Protein AF-A0A2D5B999-F1 (afdb_monomer_lite)

Structure (mmCIF, N/CA/C/O backbone):
data_AF-A0A2D5B999-F1
#
_entry.id   AF-A0A2D5B999-F1
#
loop_
_atom_site.group_PDB
_atom_site.id
_atom_site.type_symbol
_atom_site.label_atom_id
_atom_site.label_alt_id
_atom_site.label_comp_id
_atom_site.label_asym_id
_atom_site.label_entity_id
_atom_site.label_seq_id
_atom_site.pdbx_PDB_ins_code
_atom_site.Cartn_x
_atom_site.Cartn_y
_atom_site.Cartn_z
_atom_site.occupancy
_atom_site.B_iso_or_equiv
_atom_site.auth_seq_id
_atom_site.auth_comp_id
_atom_site.auth_asym_id
_atom_site.auth_atom_id
_atom_site.pdbx_PDB_model_num
ATOM 1 N N . MET A 1 1 ? 27.379 11.684 -31.102 1.00 70.50 1 MET A N 1
ATOM 2 C CA . MET A 1 1 ? 26.099 11.885 -31.809 1.00 70.50 1 MET A CA 1
ATOM 3 C C . MET A 1 1 ? 24.995 11.486 -30.849 1.00 70.50 1 MET A C 1
ATOM 5 O O . MET A 1 1 ? 25.151 10.438 -30.228 1.00 70.50 1 MET A O 1
ATOM 9 N N . SER A 1 2 ? 23.977 12.324 -30.634 1.00 86.62 2 SER A N 1
ATOM 10 C CA . SER A 1 2 ? 22.863 11.936 -29.759 1.00 86.62 2 SER A CA 1
ATOM 11 C C . SER A 1 2 ? 22.003 10.849 -30.431 1.00 86.62 2 SER A C 1
ATOM 13 O O . SER A 1 2 ? 22.060 10.707 -31.656 1.00 86.62 2 SER A O 1
ATOM 15 N N . PRO A 1 3 ? 21.212 10.069 -29.674 1.00 86.94 3 PRO A N 1
ATOM 16 C CA . PRO A 1 3 ? 20.291 9.079 -30.242 1.00 86.94 3 PRO A CA 1
ATOM 17 C C . PRO A 1 3 ? 19.310 9.692 -31.250 1.00 86.94 3 PRO A C 1
ATOM 19 O O . PRO A 1 3 ? 19.068 9.116 -32.308 1.00 86.94 3 PRO A O 1
ATOM 22 N N . GLN A 1 4 ? 18.823 10.903 -30.965 1.00 88.19 4 GLN A N 1
ATOM 23 C CA . GLN A 1 4 ? 17.935 11.636 -31.864 1.00 88.19 4 GLN A CA 1
ATOM 24 C C . GLN A 1 4 ? 18.654 12.085 -33.143 1.00 88.19 4 GLN A C 1
ATOM 26 O O . GLN A 1 4 ? 18.092 11.981 -34.231 1.00 88.19 4 GLN A O 1
ATOM 31 N N . ASP A 1 5 ? 19.907 12.541 -33.041 1.00 89.81 5 ASP A N 1
ATOM 32 C CA . ASP A 1 5 ? 20.709 12.892 -34.221 1.00 89.81 5 ASP A CA 1
ATOM 33 C C . ASP A 1 5 ? 20.950 11.667 -35.111 1.00 89.81 5 ASP A C 1
ATOM 35 O O . ASP A 1 5 ? 20.913 11.772 -36.336 1.00 89.81 5 ASP A O 1
ATOM 39 N N . LEU A 1 6 ? 21.177 10.500 -34.496 1.00 90.94 6 LEU A N 1
ATOM 40 C CA . LEU A 1 6 ? 21.345 9.241 -35.214 1.00 90.94 6 LEU A CA 1
ATOM 41 C C . LEU A 1 6 ? 20.062 8.849 -35.954 1.00 90.94 6 LEU A C 1
ATOM 43 O O . LEU A 1 6 ? 20.140 8.509 -37.131 1.00 90.94 6 LEU A O 1
ATOM 47 N N . ARG A 1 7 ? 18.894 8.944 -35.304 1.00 90.81 7 ARG A N 1
ATOM 48 C CA . ARG A 1 7 ? 17.597 8.703 -35.953 1.00 90.81 7 ARG A CA 1
ATOM 49 C C . ARG A 1 7 ? 17.371 9.647 -37.128 1.00 90.81 7 ARG A C 1
ATOM 51 O O . ARG A 1 7 ? 17.114 9.185 -38.231 1.00 90.81 7 ARG A O 1
ATOM 58 N N . ASN A 1 8 ? 17.584 10.947 -36.928 1.00 90.25 8 ASN A N 1
ATOM 59 C CA . ASN A 1 8 ? 17.447 11.938 -37.996 1.00 90.25 8 ASN A CA 1
ATOM 60 C C . ASN A 1 8 ? 18.388 11.637 -39.179 1.00 90.25 8 ASN A C 1
ATOM 62 O O . ASN A 1 8 ? 18.010 11.826 -40.333 1.00 90.25 8 ASN A O 1
ATOM 66 N N . LYS A 1 9 ? 19.613 11.157 -38.908 1.00 89.50 9 LYS A N 1
ATOM 67 C CA . LYS A 1 9 ? 20.569 10.744 -39.947 1.00 89.50 9 LYS A CA 1
ATOM 68 C C . LYS A 1 9 ? 20.081 9.502 -40.699 1.00 89.50 9 LYS A C 1
ATOM 70 O O . LYS A 1 9 ? 20.191 9.464 -41.920 1.00 89.50 9 LYS A O 1
ATOM 75 N N . ILE A 1 10 ? 19.522 8.515 -40.000 1.00 90.88 10 ILE A N 1
ATOM 76 C CA . ILE A 1 10 ? 18.932 7.316 -40.616 1.00 90.88 10 ILE A CA 1
ATOM 77 C C . ILE A 1 10 ? 17.743 7.696 -41.504 1.00 90.88 10 ILE A C 1
ATOM 79 O O . ILE A 1 10 ? 17.708 7.294 -42.665 1.00 90.88 10 ILE A O 1
ATOM 83 N N . ASP A 1 11 ? 16.835 8.542 -41.018 1.00 90.25 11 ASP A N 1
ATOM 84 C CA . ASP A 1 11 ? 15.680 9.012 -41.791 1.00 90.25 11 ASP A CA 1
ATOM 85 C C . ASP A 1 11 ? 16.119 9.770 -43.059 1.00 90.25 11 ASP A C 1
ATOM 87 O O . ASP A 1 11 ? 15.575 9.564 -44.145 1.00 90.25 11 ASP A O 1
ATOM 91 N N . GLN A 1 12 ? 17.163 10.603 -42.967 1.00 89.69 12 GLN A N 1
ATOM 92 C CA . GLN A 1 12 ? 17.749 11.277 -44.134 1.00 89.69 12 GLN A CA 1
ATOM 93 C C . GLN A 1 12 ? 18.331 10.294 -45.155 1.00 89.69 12 GLN A C 1
ATOM 95 O O . GLN A 1 12 ? 18.165 10.494 -46.362 1.00 89.69 12 GLN A O 1
ATOM 100 N N . ILE A 1 13 ? 18.998 9.235 -44.696 1.00 89.81 13 ILE A N 1
ATOM 101 C CA . ILE A 1 13 ? 19.541 8.193 -45.573 1.00 89.81 13 ILE A CA 1
ATOM 102 C C . ILE A 1 13 ? 18.404 7.428 -46.259 1.00 89.81 13 ILE A C 1
ATOM 104 O O . ILE A 1 13 ? 18.476 7.193 -47.463 1.00 89.81 13 ILE A O 1
ATOM 108 N N . LEU A 1 14 ? 17.342 7.085 -45.527 1.00 88.88 14 LEU A N 1
ATOM 109 C CA . LEU A 1 14 ? 16.175 6.389 -46.073 1.00 88.88 14 LEU A CA 1
ATOM 110 C C . LEU A 1 14 ? 15.447 7.229 -47.132 1.00 88.88 14 LEU A C 1
ATOM 112 O O . LEU A 1 14 ? 15.050 6.706 -48.172 1.00 88.88 14 LEU A O 1
ATOM 116 N N . HIS A 1 15 ? 15.320 8.541 -46.916 1.00 87.25 15 HIS A N 1
ATOM 117 C CA . HIS A 1 15 ? 14.697 9.447 -47.885 1.00 87.25 15 HIS A CA 1
ATOM 118 C C . HIS A 1 15 ? 15.603 9.810 -49.069 1.00 87.25 15 HIS A C 1
ATOM 120 O O . HIS A 1 15 ? 15.109 10.039 -50.175 1.00 87.25 15 HIS A O 1
ATOM 126 N N . THR A 1 16 ? 16.922 9.865 -48.865 1.00 85.62 16 THR A N 1
ATOM 127 C CA . THR A 1 16 ? 17.903 10.245 -49.895 1.00 85.62 16 THR A CA 1
ATOM 128 C C . THR A 1 16 ? 19.142 9.337 -49.888 1.00 85.62 16 THR A C 1
ATOM 130 O O . THR A 1 16 ? 20.236 9.784 -49.535 1.00 85.62 16 THR A O 1
ATOM 133 N N . PRO A 1 17 ? 19.028 8.081 -50.369 1.00 73.25 17 PRO A N 1
ATOM 134 C CA . PRO A 1 17 ? 20.122 7.103 -50.302 1.00 73.25 17 PRO A CA 1
ATOM 135 C C . PRO A 1 17 ? 21.369 7.528 -51.090 1.00 73.25 17 PRO A C 1
ATOM 137 O O . PRO A 1 17 ? 22.495 7.288 -50.671 1.00 73.25 17 PRO A O 1
ATOM 140 N N . ASN A 1 18 ? 21.175 8.223 -52.217 1.00 72.94 18 ASN A N 1
ATOM 141 C CA . ASN A 1 18 ? 22.257 8.640 -53.118 1.00 72.94 18 ASN A CA 1
ATOM 142 C C . ASN A 1 18 ? 23.072 9.841 -52.606 1.00 72.94 18 ASN A C 1
ATOM 144 O O . ASN A 1 18 ? 24.072 10.200 -53.224 1.00 72.94 18 ASN A O 1
ATOM 148 N N . ALA A 1 19 ? 22.623 10.501 -51.533 1.00 73.88 19 ALA A N 1
ATOM 149 C CA . ALA A 1 19 ? 23.292 11.671 -50.965 1.00 73.88 19 ALA A CA 1
ATOM 150 C C . ALA A 1 19 ? 24.313 11.309 -49.872 1.00 73.88 19 ALA A C 1
ATOM 152 O O . ALA A 1 19 ? 25.076 12.176 -49.453 1.00 73.88 19 ALA A O 1
ATOM 153 N N . CYS A 1 20 ? 24.331 10.054 -49.414 1.00 82.25 20 CYS A N 1
ATOM 154 C CA . CYS A 1 20 ? 25.215 9.586 -48.353 1.00 82.25 20 CYS A CA 1
ATOM 155 C C . CYS A 1 20 ? 26.417 8.835 -48.935 1.00 82.25 20 CYS A C 1
ATOM 157 O O . CYS A 1 20 ? 26.274 8.026 -49.855 1.00 82.25 20 CYS A O 1
ATOM 159 N N . SER A 1 21 ? 27.613 9.093 -48.403 1.00 87.00 21 SER A N 1
ATOM 160 C CA . SER A 1 21 ? 28.784 8.296 -48.767 1.00 87.00 21 SER A CA 1
ATOM 161 C C . SER A 1 21 ? 28.699 6.876 -48.171 1.00 87.00 21 SER A C 1
ATOM 163 O O . SER A 1 21 ? 28.109 6.688 -47.104 1.00 87.00 21 SER A O 1
ATOM 165 N N . PRO A 1 22 ? 29.314 5.857 -48.806 1.00 86.50 22 PRO A N 1
ATOM 166 C CA . PRO A 1 22 ? 29.312 4.491 -48.272 1.00 86.50 22 PRO A CA 1
ATOM 167 C C . PRO A 1 22 ? 29.897 4.382 -46.855 1.00 86.50 22 PRO A C 1
ATOM 169 O O . PRO A 1 22 ? 29.425 3.585 -46.048 1.00 86.50 22 PRO A O 1
ATOM 172 N N . GLU A 1 23 ? 30.906 5.197 -46.534 1.00 87.06 23 GLU A N 1
ATOM 173 C CA . GLU A 1 23 ? 31.539 5.217 -45.210 1.00 87.06 23 GLU A CA 1
ATOM 174 C C . GLU A 1 23 ? 30.589 5.768 -44.136 1.00 87.06 23 GLU A C 1
ATOM 176 O O . GLU A 1 23 ? 30.432 5.155 -43.080 1.00 87.06 23 GLU A O 1
ATOM 181 N N . GLU A 1 24 ? 29.890 6.871 -44.422 1.00 88.25 24 GLU A N 1
ATOM 182 C CA . GLU A 1 24 ? 28.908 7.468 -43.506 1.00 88.25 24 GLU A CA 1
ATOM 183 C C . GLU A 1 24 ? 27.700 6.555 -43.263 1.00 88.25 24 GLU A C 1
ATOM 185 O O . GLU A 1 24 ? 27.157 6.542 -42.153 1.00 88.25 24 GLU A O 1
ATOM 190 N N . PHE A 1 25 ? 27.285 5.793 -44.282 1.00 90.44 25 PHE A N 1
ATOM 191 C CA . PHE A 1 25 ? 26.228 4.791 -44.166 1.00 90.44 25 PHE A CA 1
ATOM 192 C C . PHE A 1 25 ? 26.630 3.666 -43.207 1.00 90.44 25 PHE A C 1
ATOM 194 O O . PHE A 1 25 ? 25.910 3.371 -42.250 1.00 90.44 25 PHE A O 1
ATOM 201 N N . ILE A 1 26 ? 27.806 3.068 -43.432 1.00 90.94 26 ILE A N 1
ATOM 202 C CA . ILE A 1 26 ? 28.330 1.982 -42.592 1.00 90.94 26 ILE A CA 1
ATOM 203 C C . ILE A 1 26 ? 28.526 2.469 -41.154 1.00 90.94 26 ILE A C 1
ATOM 205 O O . ILE A 1 26 ? 28.206 1.742 -40.211 1.00 90.94 26 ILE A O 1
ATOM 209 N N . GLU A 1 27 ? 29.007 3.699 -40.965 1.00 92.69 27 GLU A N 1
ATOM 210 C CA . GLU A 1 27 ? 29.142 4.308 -39.643 1.00 92.69 27 GLU A CA 1
ATOM 211 C C . GLU A 1 27 ? 27.780 4.434 -38.943 1.00 92.69 27 GLU A C 1
ATOM 213 O O . GLU A 1 27 ? 27.635 3.984 -37.805 1.00 92.69 27 GLU A O 1
ATOM 218 N N . ALA A 1 28 ? 26.762 4.984 -39.616 1.00 91.94 28 ALA A N 1
ATOM 219 C CA . ALA A 1 28 ? 25.422 5.135 -39.048 1.00 91.94 28 ALA A CA 1
ATOM 220 C C . ALA A 1 28 ? 24.793 3.778 -38.682 1.00 91.94 28 ALA A C 1
ATOM 222 O O . ALA A 1 28 ? 24.298 3.613 -37.565 1.00 91.94 28 ALA A O 1
ATOM 223 N N . ALA A 1 29 ? 24.887 2.783 -39.571 1.00 92.94 29 ALA A N 1
ATOM 224 C CA . ALA A 1 29 ? 24.416 1.420 -39.321 1.00 92.94 29 ALA A CA 1
ATOM 225 C C . ALA A 1 29 ? 25.136 0.764 -38.134 1.00 92.94 29 ALA A C 1
ATOM 227 O O . ALA A 1 29 ? 24.498 0.169 -37.264 1.00 92.94 29 ALA A O 1
ATOM 228 N N . THR A 1 30 ? 26.455 0.941 -38.039 1.00 93.94 30 THR A N 1
ATOM 229 C CA . THR A 1 30 ? 27.257 0.420 -36.924 1.00 93.94 30 THR A CA 1
ATOM 230 C C . THR A 1 30 ? 26.862 1.074 -35.601 1.00 93.94 30 THR A C 1
ATOM 232 O O . THR A 1 30 ? 26.685 0.384 -34.595 1.00 93.94 30 THR A O 1
ATOM 235 N N . LEU A 1 31 ? 26.698 2.400 -35.581 1.00 93.56 31 LEU A N 1
ATOM 236 C CA . LEU A 1 31 ? 26.285 3.132 -34.384 1.00 93.56 31 LEU A CA 1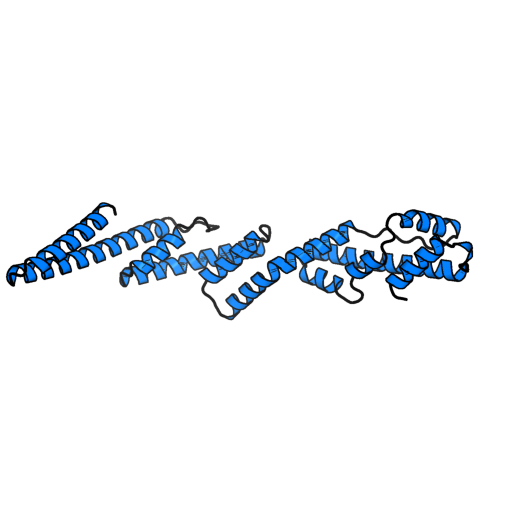
ATOM 237 C C . LEU A 1 31 ? 24.882 2.717 -33.929 1.00 93.56 31 LEU A C 1
ATOM 239 O O . LEU A 1 31 ? 24.681 2.472 -32.739 1.00 93.56 31 LEU A O 1
ATOM 243 N N . TYR A 1 32 ? 23.945 2.558 -34.865 1.00 94.19 32 TYR A N 1
ATOM 244 C CA . TYR A 1 32 ? 22.584 2.104 -34.578 1.00 94.19 32 TYR A CA 1
ATOM 245 C C . TYR A 1 32 ? 22.542 0.675 -34.032 1.00 94.19 32 TYR A C 1
ATOM 247 O O . TYR A 1 32 ? 21.915 0.419 -32.999 1.00 94.19 32 TYR A O 1
ATOM 255 N N . ALA A 1 33 ? 23.272 -0.250 -34.662 1.00 93.94 33 ALA A N 1
ATOM 256 C CA . ALA A 1 33 ? 23.368 -1.631 -34.203 1.00 93.94 33 ALA A CA 1
ATOM 257 C C . ALA A 1 33 ? 23.985 -1.726 -32.800 1.00 93.94 33 ALA A C 1
ATOM 259 O O . ALA A 1 33 ? 23.457 -2.426 -31.934 1.00 93.94 33 ALA A O 1
ATOM 260 N N . ASN A 1 34 ? 25.064 -0.985 -32.538 1.00 93.75 34 ASN A N 1
ATOM 261 C CA . ASN A 1 34 ? 25.719 -0.971 -31.230 1.00 93.75 34 ASN A CA 1
ATOM 262 C C . ASN A 1 34 ? 24.824 -0.391 -30.132 1.00 93.75 34 ASN A C 1
ATOM 264 O O . ASN A 1 34 ? 24.764 -0.952 -29.035 1.00 93.75 34 ASN A O 1
ATOM 268 N N . LEU A 1 35 ? 24.120 0.705 -30.423 1.00 92.38 35 LEU A N 1
ATOM 269 C CA . LEU A 1 35 ? 23.211 1.341 -29.474 1.00 92.38 35 LEU A CA 1
ATOM 270 C C . LEU A 1 35 ? 22.048 0.410 -29.119 1.00 92.38 35 LEU A C 1
ATOM 272 O O . LEU A 1 35 ? 21.786 0.171 -27.941 1.00 92.38 35 LEU A O 1
ATOM 276 N N . THR A 1 36 ? 21.427 -0.204 -30.125 1.00 93.38 36 THR A N 1
ATOM 277 C CA . THR A 1 36 ? 20.308 -1.133 -29.923 1.00 93.38 36 THR A CA 1
ATOM 278 C C . THR A 1 36 ? 20.734 -2.376 -29.137 1.00 93.38 36 THR A C 1
ATOM 280 O O . THR A 1 36 ? 20.058 -2.785 -28.192 1.00 93.38 36 THR A O 1
ATOM 283 N N . ASN A 1 37 ? 21.911 -2.934 -29.441 1.00 93.44 37 ASN A N 1
ATOM 284 C CA . ASN A 1 37 ? 22.473 -4.061 -28.691 1.00 93.44 37 ASN A CA 1
ATOM 285 C C . ASN A 1 37 ? 22.759 -3.701 -27.224 1.00 93.44 37 ASN A C 1
ATOM 287 O O . ASN A 1 37 ? 22.531 -4.515 -26.325 1.00 93.44 37 ASN A O 1
ATOM 291 N N . ASN A 1 38 ? 23.258 -2.488 -26.959 1.00 92.75 38 ASN A N 1
ATOM 292 C CA . ASN A 1 38 ? 23.502 -2.019 -25.598 1.00 92.75 38 ASN A CA 1
ATOM 293 C C . ASN A 1 38 ? 22.193 -1.878 -24.805 1.00 92.75 38 ASN A C 1
ATOM 295 O O . ASN A 1 38 ? 22.107 -2.383 -23.683 1.00 92.75 38 ASN A O 1
ATOM 299 N N . LEU A 1 39 ? 21.171 -1.263 -25.408 1.00 94.06 39 LEU A N 1
ATOM 300 C CA . LEU A 1 39 ? 19.857 -1.085 -24.789 1.00 94.06 39 LEU A CA 1
ATOM 301 C C . LEU A 1 39 ? 19.196 -2.432 -24.490 1.00 94.06 39 LEU A C 1
ATOM 303 O O . LEU A 1 39 ? 18.789 -2.659 -23.355 1.00 94.06 39 LEU A O 1
ATOM 307 N N . ASN A 1 40 ? 19.201 -3.372 -25.439 1.00 94.50 40 ASN A N 1
ATOM 308 C CA . ASN A 1 40 ? 18.678 -4.724 -25.220 1.00 94.50 40 ASN A CA 1
ATOM 309 C C . ASN A 1 40 ? 19.396 -5.453 -24.076 1.00 94.50 40 ASN A C 1
ATOM 311 O O . ASN A 1 40 ? 18.756 -6.088 -23.235 1.00 94.50 40 ASN A O 1
ATOM 315 N N . ARG A 1 41 ? 20.729 -5.337 -23.991 1.00 94.56 41 ARG A N 1
ATOM 316 C CA . ARG A 1 41 ? 21.500 -5.938 -22.894 1.00 94.56 41 ARG A CA 1
ATOM 317 C C . ARG A 1 41 ? 21.098 -5.360 -21.537 1.00 94.56 41 ARG A C 1
ATOM 319 O O . ARG A 1 41 ? 21.004 -6.110 -20.565 1.00 94.56 41 ARG A O 1
ATOM 326 N N . ARG A 1 42 ? 20.877 -4.046 -21.463 1.00 95.12 42 ARG A N 1
ATOM 327 C CA . ARG A 1 42 ? 20.430 -3.382 -20.233 1.00 95.12 42 ARG A CA 1
ATOM 328 C C . ARG A 1 42 ? 18.985 -3.750 -19.889 1.00 95.12 42 ARG A C 1
ATOM 330 O O . ARG A 1 42 ? 18.739 -4.125 -18.748 1.00 95.12 42 ARG A O 1
ATOM 337 N N . LEU A 1 43 ? 18.069 -3.761 -20.858 1.00 95.44 43 LEU A N 1
ATOM 338 C CA . LEU A 1 43 ? 16.688 -4.227 -20.674 1.00 95.44 43 LEU A CA 1
ATOM 339 C C . LEU A 1 43 ? 16.633 -5.653 -20.117 1.00 95.44 43 LEU A C 1
ATOM 341 O O . LEU A 1 43 ? 15.935 -5.909 -19.141 1.00 95.44 43 LEU A O 1
ATOM 345 N N . THR A 1 44 ? 17.444 -6.563 -20.658 1.00 95.56 44 THR A N 1
ATOM 346 C CA . THR A 1 44 ? 17.507 -7.949 -20.172 1.00 95.56 44 THR A CA 1
ATOM 347 C C . THR A 1 44 ? 17.996 -8.029 -18.722 1.00 95.56 44 THR A C 1
ATOM 349 O O . THR A 1 44 ? 17.553 -8.891 -17.962 1.00 95.56 44 THR A O 1
ATOM 352 N N . LEU A 1 45 ? 18.910 -7.143 -18.316 1.00 95.06 45 LEU A N 1
ATOM 353 C CA . LEU A 1 45 ? 19.362 -7.063 -16.928 1.00 95.06 45 LEU A CA 1
ATOM 354 C C . LEU A 1 45 ? 18.270 -6.491 -16.009 1.00 95.06 45 LEU A C 1
ATOM 356 O O . LEU A 1 45 ? 18.031 -7.076 -14.956 1.00 95.06 45 LEU A O 1
ATOM 360 N N . CYS A 1 46 ? 17.579 -5.421 -16.428 1.00 95.38 46 CYS A N 1
ATOM 361 C CA . CYS A 1 46 ? 16.419 -4.873 -15.710 1.00 95.38 46 CYS A CA 1
ATOM 362 C C . CYS A 1 46 ? 15.352 -5.940 -15.492 1.00 95.38 46 CYS A C 1
ATOM 364 O O . CYS A 1 46 ? 14.938 -6.167 -14.362 1.00 95.38 46 CYS A O 1
ATOM 366 N N . HIS A 1 47 ? 14.953 -6.630 -16.561 1.00 94.00 47 HIS A N 1
ATOM 367 C CA . HIS A 1 47 ? 13.934 -7.671 -16.506 1.00 94.00 47 HIS A CA 1
ATOM 368 C C . HIS A 1 47 ? 14.307 -8.771 -15.512 1.00 94.00 47 HIS A C 1
ATOM 370 O O . HIS A 1 47 ? 13.501 -9.154 -14.674 1.00 94.00 47 HIS A O 1
ATOM 376 N N . ARG A 1 48 ? 15.564 -9.232 -15.535 1.00 94.12 48 ARG A N 1
ATOM 377 C CA . ARG A 1 48 ? 16.044 -10.241 -14.584 1.00 94.12 48 ARG A CA 1
ATOM 378 C C . ARG A 1 48 ? 15.947 -9.773 -13.134 1.00 94.12 48 ARG A C 1
ATOM 380 O O . ARG A 1 48 ? 15.661 -10.579 -12.257 1.00 94.12 48 ARG A O 1
ATOM 387 N N . TRP A 1 49 ? 16.237 -8.505 -12.864 1.00 92.19 49 TRP A N 1
ATOM 388 C CA . TRP A 1 49 ? 16.104 -7.948 -11.519 1.00 92.19 49 TRP A CA 1
ATOM 389 C C . TRP A 1 49 ? 14.641 -7.789 -11.111 1.00 92.19 49 TRP A C 1
ATOM 391 O O . TRP A 1 49 ? 14.306 -8.128 -9.980 1.00 92.19 49 TRP A O 1
ATOM 401 N N . ILE A 1 50 ? 13.762 -7.392 -12.033 1.00 89.94 50 ILE A N 1
ATOM 402 C CA . ILE A 1 50 ? 12.311 -7.367 -11.808 1.00 89.94 50 ILE A CA 1
ATOM 403 C C . ILE A 1 50 ? 11.799 -8.774 -11.455 1.00 89.94 50 ILE A C 1
ATOM 405 O O . ILE A 1 50 ? 11.126 -8.921 -10.436 1.00 89.94 50 ILE A O 1
ATOM 409 N N . ASP A 1 51 ? 12.203 -9.811 -12.198 1.00 87.75 51 ASP A N 1
ATOM 410 C CA . ASP A 1 51 ? 11.858 -11.217 -11.913 1.00 87.75 51 ASP A CA 1
ATOM 411 C C . ASP A 1 51 ? 12.344 -11.683 -10.529 1.00 87.75 51 ASP A C 1
ATOM 413 O O . ASP A 1 51 ? 11.748 -12.559 -9.904 1.00 87.75 51 ASP A O 1
ATOM 417 N N . GLN A 1 52 ? 13.442 -11.105 -10.035 1.00 85.94 52 GLN A N 1
ATOM 418 C CA . GLN A 1 52 ? 14.007 -11.382 -8.710 1.00 85.94 52 GLN A CA 1
ATOM 419 C C . GLN A 1 52 ? 13.376 -10.536 -7.591 1.00 85.94 52 GLN A C 1
ATOM 421 O O . GLN A 1 52 ? 13.777 -10.668 -6.435 1.00 85.94 52 GLN A O 1
ATOM 426 N N . GLY A 1 53 ? 12.417 -9.661 -7.909 1.00 81.31 53 GLY A N 1
ATOM 427 C CA . GLY A 1 53 ? 11.808 -8.725 -6.961 1.00 81.31 53 GLY A CA 1
ATOM 428 C C . GLY A 1 53 ? 12.668 -7.495 -6.635 1.00 81.31 53 GLY A C 1
ATO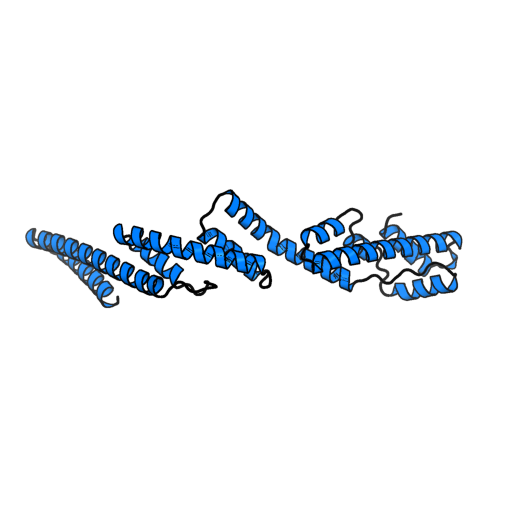M 429 O O . GLY A 1 53 ? 12.301 -6.709 -5.765 1.00 81.31 53 GLY A O 1
ATOM 430 N N . LEU A 1 54 ? 13.788 -7.292 -7.336 1.00 86.19 54 LEU A N 1
ATOM 431 C CA . LEU A 1 54 ? 14.723 -6.168 -7.176 1.00 86.19 54 LEU A CA 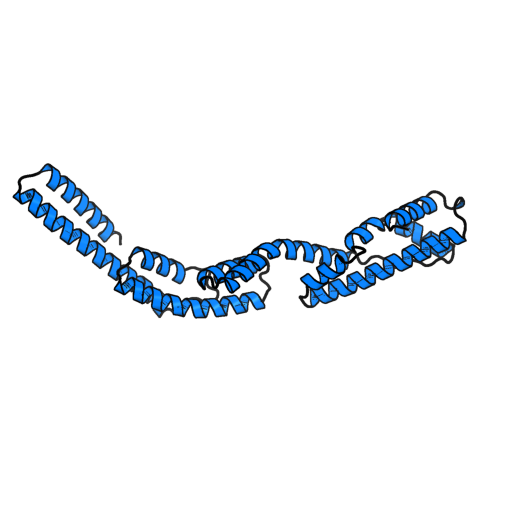1
ATOM 432 C C . LEU A 1 54 ? 14.292 -4.970 -8.040 1.00 86.19 54 LEU A C 1
ATOM 434 O O . LEU A 1 54 ? 14.992 -4.532 -8.959 1.00 86.19 54 LEU A O 1
ATOM 438 N N . ARG A 1 55 ? 13.068 -4.489 -7.799 1.00 89.75 55 ARG A N 1
ATOM 439 C CA . ARG A 1 55 ? 12.409 -3.482 -8.644 1.00 89.75 55 ARG A CA 1
ATOM 440 C C . ARG A 1 55 ? 13.123 -2.129 -8.602 1.00 89.75 55 ARG A C 1
ATOM 442 O O . ARG A 1 55 ? 13.371 -1.543 -9.653 1.00 89.75 55 ARG A O 1
ATOM 449 N N . CYS A 1 56 ? 13.491 -1.653 -7.412 1.00 87.00 56 CYS A N 1
ATOM 450 C CA . CYS A 1 56 ? 14.159 -0.362 -7.245 1.00 87.00 56 CYS A CA 1
ATOM 451 C C . CYS A 1 56 ? 15.530 -0.340 -7.943 1.00 87.00 56 CYS A C 1
ATOM 453 O O . CYS A 1 56 ? 15.904 0.663 -8.547 1.00 87.00 56 CYS A O 1
ATOM 455 N N . GLU A 1 57 ? 16.272 -1.449 -7.900 1.00 89.75 57 GLU A N 1
ATOM 456 C CA . GLU A 1 57 ? 17.565 -1.606 -8.569 1.00 89.75 57 GLU A CA 1
ATOM 457 C C . GLU A 1 57 ? 17.421 -1.606 -10.096 1.00 89.75 57 GLU A C 1
ATOM 459 O O . GLU A 1 57 ? 18.221 -0.972 -10.789 1.00 89.75 57 GLU A O 1
ATOM 464 N N . ALA A 1 58 ? 16.389 -2.275 -10.626 1.00 93.88 58 ALA A N 1
ATOM 465 C CA . ALA A 1 58 ? 16.064 -2.265 -12.055 1.00 93.88 58 ALA A CA 1
ATOM 466 C C . ALA A 1 58 ? 15.744 -0.856 -12.552 1.00 93.88 58 ALA A C 1
ATOM 468 O O . ALA A 1 58 ? 16.359 -0.389 -13.511 1.00 93.88 58 ALA A O 1
ATOM 469 N N . ILE A 1 59 ? 14.852 -0.164 -11.847 1.00 92.62 59 ILE A N 1
ATOM 470 C CA . ILE A 1 59 ? 14.477 1.224 -12.122 1.00 92.62 59 ILE A CA 1
ATOM 471 C C . ILE A 1 59 ? 15.708 2.130 -12.087 1.00 92.62 59 ILE A C 1
ATOM 473 O O . ILE A 1 59 ? 15.963 2.867 -13.035 1.00 92.62 59 ILE A O 1
ATOM 477 N N . HIS A 1 60 ? 16.532 2.021 -11.042 1.00 92.00 60 HIS A N 1
ATOM 478 C CA . HIS A 1 60 ? 17.734 2.835 -10.923 1.00 92.00 60 HIS A CA 1
ATOM 479 C C . HIS A 1 60 ? 18.701 2.626 -12.096 1.00 92.00 60 HIS A C 1
ATOM 481 O O . HIS A 1 60 ? 19.193 3.602 -12.655 1.00 92.00 60 HIS A O 1
ATOM 487 N N . MET A 1 61 ? 18.962 1.377 -12.502 1.00 93.44 61 MET A N 1
ATOM 488 C CA . MET A 1 61 ? 19.857 1.097 -13.634 1.00 93.44 61 MET A CA 1
ATOM 489 C C . MET A 1 61 ? 19.274 1.559 -14.969 1.00 93.44 61 MET A C 1
ATOM 491 O O . MET A 1 61 ? 20.027 2.011 -15.838 1.00 93.44 61 MET A O 1
ATOM 495 N N . ALA A 1 62 ? 17.951 1.500 -15.123 1.00 94.12 62 ALA A N 1
ATOM 496 C CA . ALA A 1 62 ? 17.280 2.080 -16.275 1.00 94.12 62 ALA A CA 1
ATOM 497 C C . ALA A 1 62 ? 17.480 3.598 -16.367 1.00 94.12 62 ALA A C 1
ATOM 499 O O . ALA A 1 62 ? 17.781 4.080 -17.457 1.00 94.12 62 ALA A O 1
ATOM 500 N N . SER A 1 63 ? 17.419 4.301 -15.231 1.00 92.44 63 SER A N 1
ATOM 501 C CA . SER A 1 63 ? 17.643 5.752 -15.138 1.00 92.44 63 SER A CA 1
ATOM 502 C C . SER A 1 63 ? 19.096 6.193 -15.263 1.00 92.44 63 SER A C 1
ATOM 504 O O . SER A 1 63 ? 19.355 7.388 -15.410 1.00 92.44 63 SER A O 1
ATOM 506 N N . LEU A 1 64 ? 20.068 5.283 -15.128 1.00 91.94 64 LEU A N 1
ATOM 507 C CA . LEU A 1 64 ? 21.473 5.654 -15.286 1.00 91.94 64 LEU A CA 1
ATOM 508 C C . LEU A 1 64 ? 21.709 6.160 -16.705 1.00 91.94 64 LEU A C 1
ATOM 510 O O . LEU A 1 64 ? 21.319 5.502 -17.672 1.00 91.94 64 LEU A O 1
ATOM 514 N N . GLU A 1 65 ? 22.398 7.294 -16.824 1.00 87.12 65 GLU A N 1
ATOM 515 C CA . GLU A 1 65 ? 22.681 7.881 -18.127 1.00 87.12 65 GLU A CA 1
ATOM 516 C C . GLU A 1 65 ? 23.477 6.907 -19.018 1.00 87.12 65 GLU A C 1
ATOM 518 O O . GLU A 1 65 ? 24.489 6.344 -18.583 1.00 87.12 65 GLU A O 1
ATOM 523 N N . PRO A 1 66 ? 23.064 6.722 -20.284 1.00 87.12 66 PRO A N 1
ATOM 524 C CA . PRO A 1 66 ? 21.867 7.297 -20.912 1.00 87.12 66 PRO A CA 1
ATOM 525 C C . PRO A 1 66 ? 20.576 6.563 -20.489 1.00 87.12 66 PRO A C 1
ATOM 527 O O . PRO A 1 66 ? 20.574 5.334 -20.468 1.00 87.12 66 PRO A O 1
ATOM 530 N N . ASP A 1 67 ? 19.485 7.280 -20.187 1.00 92.62 67 ASP A N 1
ATOM 531 C CA . ASP A 1 67 ? 18.216 6.648 -19.774 1.00 92.62 67 ASP A CA 1
ATOM 532 C C . ASP A 1 67 ? 17.700 5.674 -20.846 1.00 92.62 67 ASP A C 1
ATOM 534 O O . ASP A 1 67 ? 17.666 6.002 -22.036 1.00 92.62 67 ASP A O 1
ATOM 538 N N . ILE A 1 68 ? 17.334 4.456 -20.439 1.00 93.44 68 ILE A N 1
ATOM 539 C CA . ILE A 1 68 ? 16.950 3.400 -21.385 1.00 93.44 68 ILE A CA 1
ATOM 540 C C . ILE A 1 68 ? 15.692 3.783 -22.168 1.00 93.44 68 ILE A C 1
ATOM 542 O O . ILE A 1 68 ? 15.684 3.632 -23.388 1.00 93.44 68 ILE A O 1
ATOM 546 N N . LEU A 1 69 ? 14.637 4.239 -21.493 1.00 91.44 69 LEU A N 1
ATOM 547 C CA . LEU A 1 69 ? 13.321 4.450 -22.099 1.00 91.44 69 LEU A CA 1
ATOM 548 C C . LEU A 1 69 ? 13.337 5.660 -23.036 1.00 91.44 69 LEU A C 1
ATOM 550 O O . LEU A 1 69 ? 12.850 5.566 -24.166 1.00 91.44 69 LEU A O 1
ATOM 554 N N . ASP A 1 70 ? 13.998 6.741 -22.622 1.00 91.88 70 ASP A N 1
ATOM 555 C CA . ASP A 1 70 ? 14.207 7.918 -23.465 1.00 91.88 70 ASP A CA 1
ATOM 556 C C . ASP A 1 70 ? 14.980 7.544 -24.733 1.00 91.88 70 ASP A C 1
ATOM 558 O O . ASP A 1 70 ? 14.590 7.907 -25.845 1.00 91.88 70 ASP A O 1
ATOM 562 N N . ASN A 1 71 ? 16.048 6.752 -24.595 1.00 92.62 71 ASN A N 1
ATOM 563 C CA . ASN A 1 71 ? 16.862 6.335 -25.736 1.00 92.62 71 ASN A CA 1
ATOM 564 C C . ASN A 1 71 ? 16.098 5.404 -26.674 1.00 92.62 71 ASN A C 1
ATOM 566 O O . ASN A 1 71 ? 16.206 5.572 -27.884 1.00 92.62 71 ASN A O 1
ATOM 570 N N . LEU A 1 72 ? 15.316 4.462 -26.140 1.00 92.12 72 LEU A N 1
ATOM 571 C CA . LEU A 1 72 ? 14.469 3.579 -26.942 1.00 92.12 72 LEU A CA 1
ATOM 572 C C . LEU A 1 72 ? 13.469 4.373 -27.781 1.00 92.12 72 LEU A C 1
ATOM 574 O O . LEU A 1 72 ? 13.348 4.118 -28.976 1.00 92.12 72 LEU A O 1
ATOM 578 N N . SER A 1 73 ? 12.813 5.372 -27.183 1.00 90.31 73 SER A N 1
ATOM 579 C CA . SER A 1 73 ? 11.885 6.246 -27.908 1.00 90.31 73 SER A CA 1
ATOM 580 C C . SER A 1 73 ? 12.588 7.060 -29.004 1.00 90.31 73 SER A C 1
ATOM 582 O O . SER A 1 73 ? 12.071 7.210 -30.114 1.00 90.31 73 SER A O 1
ATOM 584 N N . ALA A 1 74 ? 13.809 7.529 -28.726 1.00 91.25 74 ALA A N 1
ATOM 585 C CA . ALA A 1 74 ? 14.588 8.349 -29.643 1.00 91.25 74 ALA A CA 1
ATOM 586 C C . ALA A 1 74 ? 15.125 7.564 -30.848 1.00 91.25 74 ALA A C 1
ATOM 588 O O . ALA A 1 74 ? 15.332 8.164 -31.897 1.00 91.25 74 ALA A O 1
ATOM 589 N N . ILE A 1 75 ? 15.339 6.249 -30.731 1.00 89.69 75 ILE A N 1
ATOM 590 C CA . ILE A 1 75 ? 15.880 5.405 -31.815 1.00 89.69 75 ILE A CA 1
ATOM 591 C C . ILE A 1 75 ? 14.833 4.539 -32.519 1.00 89.69 75 ILE A C 1
ATOM 593 O O . ILE A 1 75 ? 15.181 3.761 -33.411 1.00 89.69 75 ILE A O 1
ATOM 597 N N . ASP A 1 76 ? 13.573 4.626 -32.102 1.00 90.69 76 ASP A N 1
ATOM 598 C CA . ASP A 1 76 ? 12.494 3.837 -32.681 1.00 90.69 76 ASP A CA 1
ATOM 599 C C . ASP A 1 76 ? 12.249 4.233 -34.143 1.00 90.69 76 ASP A C 1
ATOM 601 O O . ASP A 1 76 ? 11.819 5.347 -34.427 1.00 90.69 76 ASP A O 1
ATOM 605 N N . LEU A 1 77 ? 12.519 3.324 -35.080 1.00 88.12 77 LEU A N 1
ATOM 606 C CA . LEU A 1 77 ? 12.285 3.551 -36.510 1.00 88.12 77 LEU A CA 1
ATOM 607 C C . LEU A 1 77 ? 10.850 3.199 -36.937 1.00 88.12 77 LEU A C 1
ATOM 609 O O . LEU A 1 77 ? 10.466 3.502 -38.065 1.00 88.12 77 LEU A O 1
ATOM 613 N N . GLY A 1 78 ? 10.042 2.576 -36.071 1.00 88.75 78 GLY A N 1
ATOM 614 C CA . GLY A 1 78 ? 8.687 2.143 -36.413 1.00 88.75 78 GLY A CA 1
ATOM 615 C C . GLY A 1 78 ? 8.651 1.285 -37.684 1.00 88.75 78 GLY A C 1
ATOM 616 O O . GLY A 1 78 ? 9.413 0.328 -37.827 1.00 88.75 78 GLY A O 1
ATOM 617 N N . GLU A 1 79 ? 7.781 1.650 -38.629 1.00 87.62 79 GLU A N 1
ATOM 618 C CA . GLU A 1 79 ? 7.634 0.965 -39.925 1.00 87.62 79 GLU A CA 1
ATOM 619 C C . GLU A 1 79 ? 8.901 1.055 -40.797 1.00 87.62 79 GLU A C 1
ATOM 621 O O . GLU A 1 79 ? 9.200 0.132 -41.551 1.00 87.62 79 GLU A O 1
ATOM 626 N N . ALA A 1 80 ? 9.706 2.112 -40.635 1.00 88.94 80 ALA A N 1
ATOM 627 C CA . ALA A 1 80 ? 10.923 2.334 -41.417 1.00 88.94 80 ALA A CA 1
ATOM 628 C C . ALA A 1 80 ? 12.070 1.367 -41.058 1.00 88.94 80 ALA A C 1
ATOM 630 O O . ALA A 1 80 ? 13.101 1.329 -41.735 1.00 88.94 80 ALA A O 1
ATOM 631 N N . LEU A 1 81 ? 11.910 0.558 -40.002 1.00 90.69 81 LEU A N 1
ATOM 632 C CA . LEU A 1 81 ? 12.899 -0.440 -39.597 1.00 90.69 81 LEU A CA 1
ATOM 633 C C . LEU A 1 81 ? 13.112 -1.521 -40.668 1.00 90.69 81 LEU A C 1
ATOM 635 O O . LEU A 1 81 ? 14.235 -2.007 -40.828 1.00 90.69 81 LEU A O 1
ATOM 639 N N . GLU A 1 82 ? 12.058 -1.921 -41.384 1.00 91.81 82 GLU A N 1
ATOM 640 C CA . GLU A 1 82 ? 12.162 -2.947 -42.431 1.00 91.81 82 GLU A CA 1
ATOM 641 C C . GLU A 1 82 ? 12.969 -2.429 -43.624 1.00 91.81 82 GLU A C 1
ATOM 643 O O . GLU A 1 82 ? 13.924 -3.085 -44.046 1.00 91.81 82 GLU A O 1
ATOM 648 N N . ASP A 1 83 ? 12.672 -1.209 -44.075 1.00 91.69 83 ASP A N 1
ATOM 649 C CA . ASP A 1 83 ? 13.410 -0.533 -45.145 1.00 91.69 83 ASP A CA 1
ATOM 650 C C . ASP A 1 83 ? 14.883 -0.333 -44.773 1.00 91.69 83 ASP A C 1
ATOM 652 O O . ASP A 1 83 ? 15.781 -0.607 -45.574 1.00 91.69 83 ASP A O 1
ATOM 656 N N . TRP A 1 84 ? 15.153 0.070 -43.527 1.00 93.19 84 TRP A N 1
ATOM 657 C CA . TRP A 1 84 ? 16.515 0.194 -43.012 1.00 93.19 84 TRP A CA 1
ATOM 658 C C . TRP A 1 84 ? 17.256 -1.143 -42.995 1.00 93.19 84 TRP A C 1
ATOM 660 O O . TRP A 1 84 ? 18.420 -1.220 -43.387 1.00 93.19 84 TRP A O 1
ATOM 670 N N . THR A 1 85 ? 16.579 -2.216 -42.585 1.00 92.56 85 THR A N 1
ATOM 671 C CA . THR A 1 85 ? 17.163 -3.561 -42.537 1.00 92.56 85 THR A CA 1
ATOM 672 C C . THR A 1 85 ? 17.538 -4.053 -43.933 1.00 92.56 85 THR A C 1
ATOM 674 O O . THR A 1 85 ? 18.658 -4.529 -44.127 1.00 92.56 85 THR A O 1
ATOM 677 N N . LEU A 1 86 ? 16.644 -3.879 -44.911 1.00 92.44 86 LEU A N 1
ATOM 678 C CA . LEU A 1 86 ? 16.895 -4.223 -46.312 1.00 92.44 86 LEU A CA 1
ATOM 679 C C . LEU A 1 86 ? 18.051 -3.404 -46.895 1.00 92.44 86 LEU A C 1
ATOM 681 O O . LEU A 1 86 ? 18.906 -3.944 -47.599 1.00 92.44 86 LEU A O 1
ATOM 685 N N . LEU A 1 87 ? 18.110 -2.108 -46.576 1.00 90.50 87 LEU A N 1
ATOM 686 C CA . LEU A 1 87 ? 19.190 -1.232 -47.020 1.00 90.50 87 LEU A CA 1
ATOM 687 C C . LEU A 1 87 ? 20.541 -1.651 -46.420 1.00 90.50 87 LEU A C 1
ATOM 689 O O . LEU A 1 87 ? 21.544 -1.673 -47.135 1.00 90.50 87 LEU A O 1
ATOM 693 N N . CYS A 1 88 ? 20.578 -2.029 -45.139 1.00 92.62 88 CYS A N 1
ATOM 694 C CA . CYS A 1 88 ? 21.776 -2.570 -44.498 1.00 92.62 88 CYS A CA 1
ATOM 695 C C . CYS A 1 88 ? 22.222 -3.892 -45.132 1.00 92.62 88 CYS A C 1
ATOM 697 O O . CYS A 1 88 ? 23.411 -4.054 -45.410 1.00 92.62 88 CYS A O 1
ATOM 699 N N . GLU A 1 89 ? 21.289 -4.805 -45.413 1.00 92.88 89 GLU A N 1
ATOM 700 C CA . GLU A 1 89 ? 21.580 -6.090 -46.058 1.00 92.88 89 GLU A CA 1
ATOM 701 C C . GLU A 1 89 ? 22.166 -5.894 -47.465 1.00 92.88 89 GLU A C 1
ATOM 703 O O . GLU A 1 89 ? 23.222 -6.443 -47.781 1.00 92.88 89 GLU A O 1
ATOM 708 N N . ALA A 1 90 ? 21.554 -5.031 -48.281 1.00 90.75 90 ALA A N 1
ATOM 709 C CA . ALA A 1 90 ? 22.014 -4.735 -49.640 1.00 90.75 90 ALA A CA 1
ATOM 710 C C . ALA A 1 90 ? 23.427 -4.121 -49.693 1.00 90.75 90 ALA A C 1
ATOM 712 O O . ALA A 1 90 ? 24.149 -4.306 -50.674 1.00 90.75 90 ALA A O 1
ATOM 713 N N . ASN A 1 91 ? 23.830 -3.402 -48.643 1.00 88.62 91 ASN A N 1
ATOM 714 C CA . ASN A 1 91 ? 25.119 -2.712 -48.554 1.00 88.62 91 ASN A CA 1
ATOM 715 C C . ASN A 1 91 ? 26.148 -3.449 -47.674 1.00 88.62 91 ASN A C 1
ATOM 717 O O . ASN A 1 91 ? 27.213 -2.897 -47.397 1.00 88.62 91 ASN A O 1
ATOM 721 N N . ASN A 1 92 ? 25.862 -4.687 -47.243 1.00 91.00 92 ASN A N 1
ATOM 722 C CA . ASN A 1 92 ? 26.697 -5.473 -46.319 1.00 91.00 92 ASN A CA 1
ATOM 723 C C . ASN A 1 92 ? 27.061 -4.722 -45.020 1.00 91.00 92 ASN A C 1
ATOM 725 O O . ASN A 1 92 ? 28.160 -4.887 -44.482 1.00 91.00 92 ASN A O 1
ATOM 729 N N . ALA A 1 93 ? 26.154 -3.885 -44.517 1.00 93.00 93 ALA A N 1
ATOM 730 C CA . ALA A 1 93 ? 26.334 -3.162 -43.265 1.00 93.00 93 ALA A CA 1
ATOM 731 C C . ALA A 1 93 ? 25.735 -3.935 -42.073 1.00 93.00 93 ALA A C 1
ATOM 733 O O . ALA A 1 93 ? 24.885 -4.810 -42.259 1.00 93.00 93 ALA A O 1
ATOM 734 N N . PRO A 1 94 ? 26.151 -3.630 -40.828 1.00 92.19 94 PRO A N 1
ATOM 735 C CA . PRO A 1 94 ? 25.603 -4.281 -39.645 1.00 92.19 94 PRO A CA 1
ATOM 736 C C . PRO A 1 94 ? 24.094 -4.061 -39.502 1.00 92.19 94 PRO A C 1
ATOM 738 O O . PRO A 1 94 ? 23.616 -2.929 -39.445 1.00 92.19 94 PRO A O 1
ATOM 741 N N . ILE A 1 95 ? 23.350 -5.158 -39.380 1.00 92.31 95 ILE A N 1
ATOM 742 C CA . ILE A 1 95 ? 21.914 -5.136 -39.098 1.00 92.31 95 ILE A CA 1
ATOM 743 C C . ILE A 1 95 ? 21.721 -5.091 -37.579 1.00 92.31 95 ILE A C 1
ATOM 745 O O . ILE A 1 95 ? 22.251 -5.932 -36.846 1.00 92.31 95 ILE A O 1
ATOM 749 N N . ALA A 1 96 ? 20.974 -4.100 -37.095 1.00 90.62 96 ALA A N 1
ATOM 750 C CA . ALA A 1 96 ? 20.642 -3.987 -35.680 1.00 90.62 96 ALA A CA 1
ATOM 751 C C . ALA A 1 96 ? 19.696 -5.111 -35.236 1.00 90.62 96 ALA A C 1
ATOM 753 O O . ALA A 1 96 ? 18.817 -5.542 -35.983 1.00 90.62 96 ALA A O 1
ATOM 754 N N . GLN A 1 97 ? 19.846 -5.570 -33.992 1.00 88.62 97 GLN A N 1
ATOM 755 C CA . GLN A 1 97 ? 18.850 -6.452 -33.386 1.00 88.62 97 GLN A CA 1
ATOM 756 C C . GLN A 1 97 ? 17.536 -5.699 -33.181 1.00 88.62 97 GLN A C 1
ATOM 758 O O . GLN A 1 97 ? 17.540 -4.495 -32.945 1.00 88.62 97 GLN A O 1
ATOM 763 N N . ARG A 1 98 ? 16.404 -6.407 -33.209 1.00 89.12 98 ARG A N 1
ATOM 764 C CA . ARG A 1 98 ? 15.122 -5.798 -32.838 1.00 89.12 98 ARG A CA 1
ATOM 765 C C . ARG A 1 98 ? 15.139 -5.421 -31.357 1.00 89.12 98 ARG A C 1
ATOM 767 O O . ARG A 1 98 ? 15.599 -6.200 -30.520 1.00 89.12 98 ARG A O 1
ATOM 774 N N . VAL A 1 99 ? 14.639 -4.230 -31.044 1.00 90.56 99 VAL A N 1
ATOM 775 C CA . VAL A 1 99 ? 14.408 -3.790 -29.664 1.00 90.56 99 VAL A CA 1
ATOM 776 C C . VAL A 1 99 ? 13.439 -4.750 -28.978 1.00 90.56 99 VAL A C 1
ATOM 778 O O . VAL A 1 99 ? 12.414 -5.126 -29.551 1.00 90.56 99 VAL A O 1
ATOM 781 N N . ASN A 1 100 ? 13.744 -5.126 -27.738 1.00 91.50 100 ASN A N 1
ATOM 782 C CA . ASN A 1 100 ? 12.840 -5.930 -26.925 1.00 91.50 100 ASN A CA 1
ATOM 783 C C . ASN A 1 100 ? 11.779 -5.053 -26.232 1.00 91.50 100 ASN A C 1
ATOM 785 O O . ASN A 1 100 ? 11.897 -4.715 -25.053 1.00 91.50 100 ASN A O 1
ATOM 789 N N . TRP A 1 101 ? 10.739 -4.682 -26.981 1.00 92.06 101 TRP A N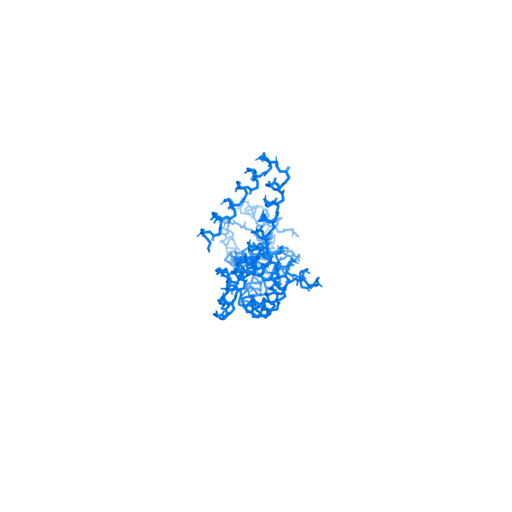 1
ATOM 790 C CA . TRP A 1 101 ? 9.641 -3.843 -26.486 1.00 92.06 101 TRP A CA 1
ATOM 791 C C . TRP A 1 101 ? 8.825 -4.491 -25.363 1.00 92.06 101 TRP A C 1
ATOM 793 O O . TRP A 1 101 ? 8.305 -3.786 -24.505 1.00 92.06 101 TRP A O 1
ATOM 803 N N . GLU A 1 102 ? 8.759 -5.821 -25.323 1.00 92.88 102 GLU A N 1
ATOM 804 C CA . GLU A 1 102 ? 8.114 -6.556 -24.232 1.00 92.88 102 GLU A CA 1
ATOM 805 C C . GLU A 1 102 ? 8.845 -6.307 -22.901 1.00 92.88 102 GLU A C 1
ATOM 807 O O . GLU A 1 102 ? 8.232 -5.896 -21.918 1.00 92.88 102 GLU A O 1
ATOM 812 N N . GLN A 1 103 ? 10.178 -6.430 -22.885 1.00 93.44 103 GLN A N 1
ATOM 813 C CA . GLN A 1 103 ? 10.986 -6.099 -21.702 1.00 93.44 103 GLN A CA 1
ATOM 814 C C . GLN A 1 103 ? 10.901 -4.618 -21.316 1.00 93.44 103 GLN A C 1
ATOM 816 O O . GLN A 1 103 ? 10.922 -4.296 -20.128 1.00 93.44 103 GLN A O 1
ATOM 821 N N . ALA A 1 104 ? 10.796 -3.718 -22.297 1.00 93.44 104 ALA A N 1
ATOM 822 C CA . ALA A 1 104 ? 10.579 -2.298 -22.030 1.00 93.44 104 ALA A CA 1
ATOM 823 C C . ALA A 1 104 ? 9.205 -2.039 -21.379 1.00 93.44 104 ALA A C 1
ATOM 825 O O . ALA A 1 104 ? 9.110 -1.209 -20.477 1.00 93.44 104 ALA A O 1
ATOM 826 N N . SER A 1 105 ? 8.165 -2.786 -21.770 1.00 93.31 105 SER A N 1
ATOM 827 C CA . SER A 1 105 ? 6.840 -2.721 -21.136 1.00 93.31 105 SER A CA 1
ATOM 828 C C . SER A 1 105 ? 6.896 -3.137 -19.668 1.00 93.31 105 SER A C 1
ATOM 830 O O . SER A 1 105 ? 6.423 -2.396 -18.813 1.00 93.31 105 SER A O 1
ATOM 832 N N . PHE A 1 106 ? 7.552 -4.259 -19.348 1.00 92.25 106 PHE A N 1
ATOM 833 C CA . PHE A 1 106 ? 7.724 -4.692 -17.954 1.00 92.25 106 PHE A CA 1
ATOM 834 C C . PHE A 1 106 ? 8.476 -3.663 -17.102 1.00 92.25 106 PHE A C 1
ATOM 836 O O . PHE A 1 106 ? 8.166 -3.472 -15.926 1.00 92.25 106 PHE A O 1
ATOM 843 N N . LEU A 1 107 ? 9.459 -2.977 -17.689 1.00 93.75 107 LEU A N 1
ATOM 844 C CA . LEU A 1 107 ? 10.169 -1.897 -17.013 1.00 93.75 107 LEU A CA 1
ATOM 845 C C . LEU A 1 107 ? 9.257 -0.685 -16.748 1.00 93.75 107 LEU A C 1
ATOM 847 O O . LEU A 1 107 ? 9.302 -0.140 -15.649 1.00 93.75 107 LEU A O 1
ATOM 851 N N . ASN A 1 108 ? 8.408 -0.289 -17.700 1.00 92.88 108 ASN A N 1
ATOM 852 C CA . ASN A 1 108 ? 7.405 0.764 -17.485 1.00 92.88 108 ASN A CA 1
ATOM 853 C C . ASN A 1 108 ? 6.393 0.387 -16.394 1.00 92.88 108 ASN A C 1
ATOM 855 O O . ASN A 1 108 ? 6.114 1.184 -15.504 1.00 92.88 108 ASN A O 1
ATOM 859 N N . GLU A 1 109 ? 5.892 -0.847 -16.401 1.00 91.62 109 GLU A N 1
ATOM 860 C CA . GLU A 1 109 ? 4.997 -1.336 -15.345 1.00 91.62 109 GLU A CA 1
ATOM 861 C C . GLU A 1 109 ? 5.676 -1.322 -13.968 1.00 91.62 109 GLU A C 1
ATOM 863 O O . GLU A 1 109 ? 5.051 -0.993 -12.956 1.00 91.62 109 GLU A O 1
ATOM 868 N N . ALA A 1 110 ? 6.974 -1.641 -13.915 1.00 91.31 110 ALA A N 1
ATOM 869 C CA . ALA A 1 110 ? 7.759 -1.531 -12.694 1.00 91.31 110 ALA A CA 1
ATOM 870 C C . ALA A 1 110 ? 7.831 -0.081 -12.186 1.00 91.31 110 ALA A C 1
ATOM 872 O O . ALA A 1 110 ? 7.670 0.131 -10.982 1.00 91.31 110 ALA A O 1
ATOM 873 N N . TRP A 1 111 ? 8.018 0.904 -13.070 1.00 91.62 111 TRP A N 1
ATOM 874 C CA . TRP A 1 111 ? 7.973 2.328 -12.717 1.00 91.62 111 TRP A CA 1
ATOM 875 C C . TRP A 1 111 ? 6.628 2.742 -12.127 1.00 91.62 111 TRP A C 1
ATOM 877 O O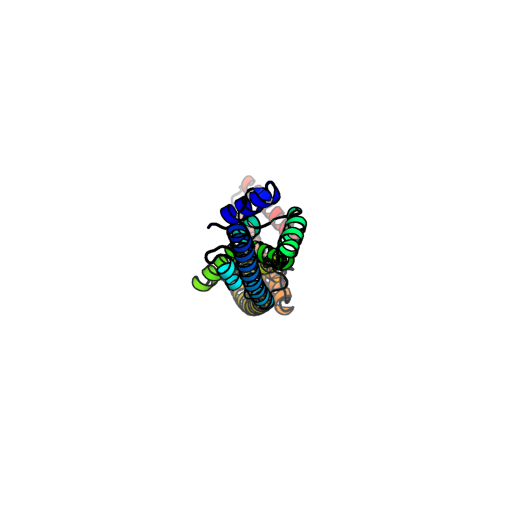 . TRP A 1 111 ? 6.595 3.300 -11.029 1.00 91.62 111 TRP A O 1
ATOM 887 N N . ASP A 1 112 ? 5.531 2.409 -12.806 1.00 91.38 112 ASP A N 1
ATOM 888 C CA . ASP A 1 112 ? 4.177 2.731 -12.347 1.00 91.38 112 ASP A CA 1
ATOM 889 C C . ASP A 1 112 ? 3.899 2.133 -10.962 1.00 91.38 112 ASP A C 1
ATOM 891 O O . ASP A 1 112 ? 3.300 2.767 -10.087 1.00 91.38 112 ASP A O 1
ATOM 895 N N . MET A 1 113 ? 4.335 0.891 -10.747 1.00 88.94 113 MET A N 1
ATOM 896 C CA . MET A 1 113 ? 4.168 0.209 -9.471 1.00 88.94 113 MET A CA 1
ATOM 897 C C . MET A 1 113 ? 5.013 0.860 -8.367 1.00 88.94 113 MET A C 1
ATOM 899 O O . MET A 1 113 ? 4.521 1.063 -7.255 1.00 88.94 113 MET A O 1
ATOM 903 N N . GLU A 1 114 ? 6.267 1.215 -8.653 1.00 88.75 114 GLU A N 1
ATOM 904 C CA . GLU A 1 114 ? 7.138 1.910 -7.700 1.00 88.75 114 GLU A CA 1
ATOM 905 C C . GLU A 1 114 ? 6.568 3.278 -7.315 1.00 88.75 114 GLU A C 1
ATOM 907 O O . GLU A 1 114 ? 6.536 3.620 -6.132 1.00 88.75 114 GLU A O 1
ATOM 912 N N . GLU A 1 115 ? 6.043 4.039 -8.277 1.00 89.12 115 GLU A N 1
ATOM 913 C CA . GLU A 1 115 ? 5.421 5.336 -8.012 1.00 89.12 115 GLU A CA 1
ATOM 914 C C . GLU A 1 115 ? 4.238 5.194 -7.043 1.00 89.12 115 GLU A C 1
ATOM 916 O O . GLU A 1 115 ? 4.188 5.892 -6.021 1.00 89.12 115 GLU A O 1
ATOM 921 N N . ARG A 1 116 ? 3.341 4.229 -7.296 1.00 90.81 116 ARG A N 1
ATOM 922 C CA . ARG A 1 116 ? 2.176 3.939 -6.438 1.00 90.81 116 ARG A CA 1
ATOM 923 C C . ARG A 1 116 ? 2.579 3.544 -5.017 1.00 90.81 116 ARG A C 1
ATOM 925 O O . ARG A 1 116 ? 1.936 3.965 -4.055 1.00 90.81 116 ARG A O 1
ATOM 932 N N . LEU A 1 117 ? 3.648 2.762 -4.873 1.00 91.00 117 LEU A N 1
ATOM 933 C CA . LEU A 1 117 ? 4.119 2.257 -3.581 1.00 91.00 117 LEU A CA 1
ATOM 934 C C . LEU A 1 117 ? 4.973 3.269 -2.807 1.00 91.00 117 LEU A C 1
ATOM 936 O O . LEU A 1 117 ? 4.987 3.243 -1.574 1.00 91.00 117 LEU A O 1
ATOM 940 N N . SER A 1 118 ? 5.666 4.176 -3.497 1.00 89.44 118 SER A N 1
ATOM 941 C CA . SER A 1 118 ? 6.701 5.052 -2.930 1.00 89.44 118 SER A CA 1
ATOM 942 C C . SER A 1 118 ? 6.247 5.837 -1.693 1.00 89.44 118 SER A C 1
ATOM 944 O O . SER A 1 118 ? 6.965 5.921 -0.689 1.00 89.44 118 SER A O 1
ATOM 946 N N . SER A 1 119 ? 5.035 6.395 -1.741 1.00 92.25 119 SER A N 1
ATOM 947 C CA . SER A 1 119 ? 4.453 7.169 -0.643 1.00 92.25 119 SER A CA 1
ATOM 948 C C . SER A 1 119 ? 4.178 6.290 0.580 1.00 92.25 119 SER A C 1
ATOM 950 O O . SER A 1 119 ? 4.559 6.646 1.696 1.00 92.25 119 SER A O 1
ATOM 952 N N . GLN A 1 120 ? 3.603 5.105 0.374 1.00 93.44 120 GLN A N 1
ATOM 953 C CA . GLN A 1 120 ? 3.262 4.178 1.451 1.00 93.44 120 GLN A CA 1
ATOM 954 C C . GLN A 1 120 ? 4.498 3.516 2.061 1.00 93.44 120 GLN A C 1
ATOM 956 O O . GLN A 1 120 ? 4.580 3.374 3.279 1.00 93.44 120 GLN A O 1
ATOM 961 N N . LEU A 1 121 ? 5.513 3.204 1.254 1.00 92.88 121 LEU A N 1
ATOM 962 C CA . LEU A 1 121 ? 6.799 2.711 1.749 1.00 92.88 121 LEU A CA 1
ATOM 963 C C . LEU A 1 121 ? 7.513 3.753 2.615 1.00 92.88 121 LEU A C 1
ATOM 965 O O . LEU A 1 121 ? 8.105 3.414 3.644 1.00 92.88 121 LEU A O 1
ATOM 969 N N . ARG A 1 122 ? 7.427 5.034 2.237 1.00 94.31 122 ARG A N 1
ATOM 970 C CA . ARG A 1 122 ? 7.930 6.136 3.064 1.00 94.31 122 ARG A CA 1
ATOM 971 C C . ARG A 1 122 ? 7.167 6.222 4.383 1.00 94.31 122 ARG A C 1
ATOM 973 O O . ARG A 1 122 ? 7.809 6.286 5.427 1.00 94.31 122 ARG A O 1
ATOM 980 N N . ASN A 1 123 ? 5.836 6.156 4.341 1.00 95.25 123 ASN A N 1
ATOM 981 C CA . ASN A 1 123 ? 4.993 6.169 5.538 1.00 95.25 123 ASN A CA 1
ATOM 982 C C . ASN A 1 123 ? 5.332 5.006 6.476 1.00 95.25 123 ASN A C 1
ATOM 984 O O . ASN A 1 123 ? 5.498 5.223 7.674 1.00 95.25 123 ASN A O 1
ATOM 988 N N . LEU A 1 124 ? 5.507 3.794 5.939 1.00 95.25 124 LEU A N 1
ATOM 989 C CA . LEU A 1 124 ? 5.882 2.619 6.722 1.00 95.25 124 LEU A CA 1
ATOM 990 C C . LEU A 1 124 ? 7.247 2.811 7.391 1.00 95.25 124 LEU A C 1
ATOM 992 O O . LEU A 1 124 ? 7.391 2.560 8.587 1.00 95.25 124 LEU A O 1
ATOM 996 N N . ARG A 1 125 ? 8.246 3.299 6.645 1.00 95.50 125 ARG A N 1
ATOM 997 C CA . ARG A 1 125 ? 9.586 3.568 7.186 1.00 95.50 125 ARG A CA 1
ATOM 998 C C . ARG A 1 125 ? 9.537 4.597 8.314 1.00 95.50 125 ARG A C 1
ATOM 1000 O O . ARG A 1 125 ? 10.127 4.359 9.364 1.00 95.50 125 ARG A O 1
ATOM 1007 N N . THR A 1 126 ? 8.824 5.703 8.118 1.00 97.38 126 THR A N 1
ATOM 1008 C CA . THR A 1 126 ? 8.630 6.728 9.151 1.00 97.38 126 THR A CA 1
ATOM 1009 C C . THR A 1 126 ? 7.928 6.147 10.377 1.00 97.38 126 THR A C 1
ATOM 1011 O O . THR A 1 126 ? 8.441 6.278 11.481 1.00 97.38 126 THR A O 1
ATOM 1014 N N . ALA A 1 127 ? 6.831 5.407 10.195 1.00 96.62 127 ALA A N 1
ATOM 1015 C CA . ALA A 1 127 ? 6.088 4.784 11.290 1.00 96.62 127 ALA A CA 1
ATOM 1016 C C . ALA A 1 127 ? 6.939 3.799 12.112 1.00 96.62 127 ALA A C 1
ATOM 1018 O O . ALA A 1 127 ? 6.805 3.729 13.333 1.00 96.62 127 ALA A O 1
ATOM 1019 N N . ILE A 1 128 ? 7.838 3.048 11.467 1.00 95.56 128 ILE A N 1
ATOM 1020 C CA . ILE A 1 128 ? 8.775 2.153 12.159 1.00 95.56 128 ILE A CA 1
ATOM 1021 C C . ILE A 1 128 ? 9.800 2.955 12.971 1.00 95.56 128 ILE A C 1
ATOM 1023 O O . ILE A 1 128 ? 10.029 2.638 14.140 1.00 95.56 128 ILE A O 1
ATOM 1027 N N . LEU A 1 129 ? 10.406 3.986 12.376 1.00 96.50 129 LEU A N 1
ATOM 1028 C CA . LEU A 1 129 ? 11.424 4.813 13.036 1.00 96.50 129 LEU A CA 1
ATOM 1029 C C . LEU A 1 129 ? 10.853 5.595 14.224 1.00 96.50 129 LEU A C 1
ATOM 1031 O O . LEU A 1 129 ? 11.472 5.634 15.288 1.00 96.50 129 LEU A O 1
ATOM 1035 N N . ASP A 1 130 ? 9.646 6.133 14.065 1.00 96.69 130 ASP A N 1
ATOM 1036 C CA . ASP A 1 130 ? 8.934 6.890 15.097 1.00 96.69 130 ASP A CA 1
ATOM 1037 C C . ASP A 1 130 ? 8.281 5.987 16.152 1.00 96.69 130 ASP A C 1
ATOM 1039 O O . ASP A 1 130 ? 7.682 6.479 17.109 1.00 96.69 130 ASP A O 1
ATOM 1043 N N . LYS A 1 131 ? 8.407 4.658 16.007 1.00 94.56 131 LYS A N 1
ATOM 1044 C CA . LYS A 1 131 ? 7.785 3.654 16.882 1.00 94.56 131 LYS A CA 1
ATOM 1045 C C . LYS A 1 131 ? 6.275 3.874 17.022 1.00 94.56 131 LYS A C 1
ATOM 1047 O O . LYS A 1 131 ? 5.730 3.807 18.124 1.00 94.56 131 LYS A O 1
ATOM 1052 N N . ALA A 1 132 ? 5.610 4.133 15.899 1.00 96.06 132 ALA A N 1
ATOM 1053 C CA . ALA A 1 132 ? 4.162 4.261 15.836 1.00 96.06 132 ALA A CA 1
ATOM 1054 C C . ALA A 1 132 ? 3.462 3.010 16.394 1.00 96.06 132 ALA A C 1
ATOM 1056 O O . ALA A 1 132 ? 4.044 1.914 16.475 1.00 96.06 132 ALA A O 1
ATOM 1057 N N . SER A 1 133 ? 2.188 3.170 16.760 1.00 96.06 133 SER A N 1
ATOM 1058 C CA . SER A 1 133 ? 1.397 2.075 17.321 1.00 96.06 133 SER A CA 1
ATOM 1059 C C . SER A 1 133 ? 1.352 0.873 16.367 1.00 96.06 133 SER A C 1
ATOM 1061 O O . SER A 1 133 ? 1.552 1.007 15.153 1.00 96.06 133 SER A O 1
ATOM 1063 N N . ILE A 1 134 ? 1.133 -0.330 16.906 1.00 96.44 134 ILE A N 1
ATOM 1064 C CA . ILE A 1 134 ? 1.007 -1.531 16.067 1.00 96.44 134 ILE A CA 1
ATOM 1065 C C . ILE A 1 134 ? -0.175 -1.377 15.099 1.00 96.44 134 ILE A C 1
ATOM 1067 O O . ILE A 1 134 ? -0.034 -1.687 13.917 1.00 96.44 134 ILE A O 1
ATOM 1071 N N . ALA A 1 135 ? -1.291 -0.811 15.568 1.00 94.88 135 ALA A N 1
ATOM 1072 C CA . ALA A 1 135 ? -2.469 -0.535 14.749 1.00 94.88 135 ALA A CA 1
ATOM 1073 C C . ALA A 1 135 ? -2.154 0.358 13.534 1.00 94.88 135 ALA A C 1
ATOM 1075 O O . ALA A 1 135 ? -2.543 0.024 12.414 1.00 94.88 135 ALA A O 1
ATOM 1076 N N . ASP A 1 136 ? -1.396 1.446 13.726 1.00 96.00 136 ASP A N 1
ATOM 1077 C CA . ASP A 1 136 ? -1.023 2.350 12.627 1.00 96.00 136 ASP A CA 1
ATOM 1078 C C . ASP A 1 136 ? -0.161 1.632 11.579 1.00 96.00 136 ASP A C 1
ATOM 1080 O O . ASP A 1 136 ? -0.383 1.762 10.374 1.00 96.00 136 ASP A O 1
ATOM 1084 N N . ARG A 1 137 ? 0.807 0.825 12.032 1.00 97.81 137 ARG A N 1
ATOM 1085 C CA . ARG A 1 137 ? 1.685 0.050 11.142 1.00 97.81 137 ARG A CA 1
ATOM 1086 C C . ARG A 1 137 ? 0.915 -1.011 10.351 1.00 97.81 137 ARG A C 1
ATOM 1088 O O . ARG A 1 137 ? 1.163 -1.149 9.155 1.00 97.81 137 ARG A O 1
ATOM 1095 N N . ILE A 1 138 ? -0.040 -1.705 10.976 1.00 96.81 138 ILE A N 1
ATOM 1096 C CA . ILE A 1 138 ? -0.941 -2.650 10.290 1.00 96.81 138 ILE A CA 1
ATOM 1097 C C . ILE A 1 138 ? -1.761 -1.927 9.216 1.00 96.81 138 ILE A C 1
ATOM 1099 O O . ILE A 1 138 ? -1.859 -2.419 8.094 1.00 96.81 138 ILE A O 1
ATOM 1103 N N . GLY A 1 139 ? -2.314 -0.747 9.518 1.00 95.75 139 GLY A N 1
ATOM 1104 C CA . GLY A 1 139 ? -3.091 0.035 8.550 1.00 95.75 139 GLY A CA 1
ATOM 1105 C C . GLY A 1 139 ? -2.295 0.393 7.289 1.00 95.75 139 GLY A C 1
ATOM 1106 O O . GLY A 1 139 ? -2.791 0.239 6.169 1.00 95.75 139 GLY A O 1
ATOM 1107 N N . ILE A 1 140 ? -1.031 0.797 7.457 1.00 96.62 140 ILE A N 1
ATOM 1108 C CA . ILE A 1 140 ? -0.132 1.081 6.327 1.00 96.62 140 ILE A CA 1
ATOM 1109 C C . ILE A 1 140 ? 0.163 -0.198 5.529 1.00 96.62 140 ILE A C 1
ATOM 1111 O O . ILE A 1 140 ? 0.097 -0.177 4.301 1.00 96.62 140 ILE A O 1
ATOM 1115 N N . LEU A 1 141 ? 0.447 -1.322 6.197 1.00 96.56 141 LEU A N 1
ATOM 1116 C CA . LEU A 1 141 ? 0.711 -2.598 5.521 1.00 96.56 141 LEU A CA 1
ATOM 1117 C C . LEU A 1 141 ? -0.491 -3.125 4.735 1.00 96.56 141 LEU A C 1
ATOM 1119 O O . LEU A 1 141 ? -0.317 -3.631 3.631 1.00 96.56 141 LEU A O 1
ATOM 1123 N N . ARG A 1 142 ? -1.709 -2.987 5.268 1.00 95.62 142 ARG A N 1
ATOM 1124 C CA . ARG A 1 142 ? -2.934 -3.351 4.542 1.00 95.62 142 ARG A CA 1
ATOM 1125 C C . ARG A 1 142 ? -3.077 -2.520 3.270 1.00 95.62 142 ARG A C 1
ATOM 1127 O O . ARG A 1 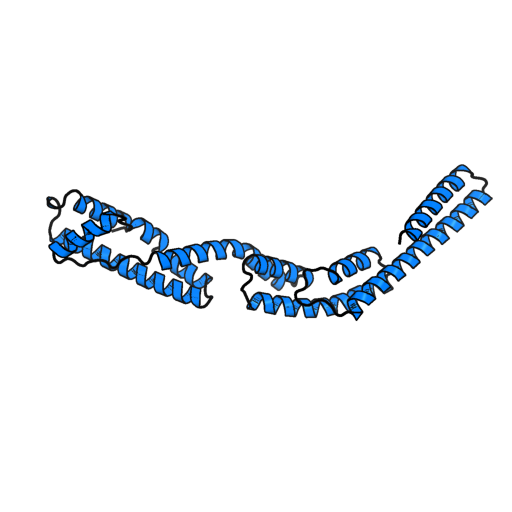142 ? -3.265 -3.090 2.207 1.00 95.62 142 ARG A O 1
ATOM 1134 N N . THR A 1 143 ? -2.835 -1.212 3.361 1.00 95.62 143 THR A N 1
ATOM 1135 C CA . THR A 1 143 ? -2.837 -0.322 2.187 1.00 95.62 143 THR A CA 1
ATOM 1136 C C . THR A 1 143 ? -1.775 -0.729 1.155 1.00 95.62 143 THR A C 1
ATOM 1138 O O . THR A 1 143 ? -2.031 -0.692 -0.044 1.00 95.62 143 THR A O 1
ATOM 1141 N N . LEU A 1 144 ? -0.579 -1.139 1.596 1.00 94.69 144 LEU A N 1
ATOM 1142 C CA . LEU A 1 144 ? 0.462 -1.664 0.702 1.00 94.69 144 LEU A CA 1
ATOM 1143 C C . LEU A 1 144 ? 0.026 -2.965 0.012 1.00 94.69 144 LEU A C 1
ATOM 1145 O O . LEU A 1 144 ? 0.265 -3.130 -1.181 1.00 94.69 144 LEU A O 1
ATOM 1149 N N . LEU A 1 145 ? -0.635 -3.863 0.742 1.00 94.06 145 LEU A N 1
ATOM 1150 C CA . LEU A 1 145 ? -1.148 -5.129 0.211 1.00 94.06 145 LEU A CA 1
ATOM 1151 C C . LEU A 1 145 ? -2.368 -4.951 -0.698 1.00 94.06 145 LEU A C 1
ATOM 1153 O O . LEU A 1 145 ? -2.592 -5.794 -1.556 1.00 94.06 145 LEU A O 1
ATOM 1157 N N . ASP A 1 146 ? -3.125 -3.863 -0.570 1.00 94.06 146 ASP A N 1
ATOM 1158 C CA . ASP A 1 146 ? -4.168 -3.517 -1.541 1.00 94.06 146 ASP A CA 1
ATOM 1159 C C . ASP A 1 146 ? -3.563 -3.102 -2.896 1.00 94.06 146 ASP A C 1
ATOM 1161 O O . ASP A 1 146 ? -4.178 -3.314 -3.942 1.00 94.06 146 ASP A O 1
ATOM 1165 N N . ILE A 1 147 ? -2.350 -2.529 -2.888 1.00 92.25 147 ILE A N 1
ATOM 1166 C CA . ILE A 1 147 ? -1.614 -2.127 -4.099 1.00 92.25 147 ILE A CA 1
ATOM 1167 C C . ILE A 1 147 ? -0.866 -3.320 -4.712 1.00 92.25 147 ILE A C 1
ATOM 1169 O O . ILE A 1 147 ? -0.919 -3.509 -5.926 1.00 92.25 147 ILE A O 1
ATOM 1173 N N . ASP A 1 148 ? -0.188 -4.129 -3.891 1.00 90.31 148 ASP A N 1
ATOM 1174 C CA . ASP A 1 148 ? 0.533 -5.338 -4.318 1.00 90.31 148 ASP A CA 1
ATOM 1175 C C . ASP A 1 148 ? 0.132 -6.554 -3.454 1.00 90.31 148 ASP A C 1
ATOM 1177 O O . ASP A 1 148 ? 0.828 -6.908 -2.493 1.00 90.31 148 ASP A O 1
ATOM 1181 N N . PRO A 1 149 ? -0.994 -7.222 -3.786 1.00 90.44 149 PRO A N 1
ATOM 1182 C CA . PRO A 1 149 ? -1.523 -8.339 -2.998 1.00 90.44 149 PRO A CA 1
ATOM 1183 C C . PRO A 1 149 ? -0.616 -9.569 -2.954 1.00 90.44 149 PRO A C 1
ATOM 1185 O O . PRO A 1 149 ? -0.772 -10.418 -2.076 1.00 90.44 149 PRO A O 1
ATOM 1188 N N . ASN A 1 150 ? 0.320 -9.684 -3.898 1.00 87.25 150 ASN A N 1
ATOM 1189 C CA . ASN A 1 150 ? 1.194 -10.846 -4.038 1.00 87.25 150 ASN A CA 1
ATOM 1190 C C . ASN A 1 150 ? 2.492 -10.710 -3.230 1.00 87.25 150 ASN A C 1
ATOM 1192 O O . ASN A 1 150 ? 3.322 -11.623 -3.236 1.00 87.25 150 ASN A O 1
ATOM 1196 N N . ASN A 1 151 ? 2.685 -9.598 -2.514 1.00 87.94 151 ASN A N 1
ATOM 1197 C CA . ASN A 1 151 ? 3.874 -9.389 -1.705 1.00 87.94 151 ASN A CA 1
ATOM 1198 C C . ASN A 1 151 ? 3.833 -10.207 -0.400 1.00 87.94 151 ASN A C 1
ATOM 1200 O O . ASN A 1 151 ? 3.351 -9.760 0.645 1.00 87.94 151 ASN A O 1
ATOM 1204 N N . LEU A 1 152 ? 4.395 -11.417 -0.455 1.00 89.50 152 LEU A N 1
ATOM 1205 C CA . LEU A 1 152 ? 4.434 -12.362 0.669 1.00 89.50 152 LEU A CA 1
ATOM 1206 C C . LEU A 1 152 ? 5.173 -11.822 1.903 1.00 89.50 152 LEU A C 1
ATOM 1208 O O . LEU A 1 152 ? 4.840 -12.197 3.029 1.00 89.50 152 LEU A O 1
ATOM 1212 N N . ALA A 1 153 ? 6.164 -10.944 1.718 1.00 89.00 153 ALA A N 1
ATOM 1213 C CA . ALA A 1 153 ? 6.906 -10.363 2.833 1.00 89.00 153 ALA A CA 1
ATOM 1214 C C . ALA A 1 153 ? 6.016 -9.419 3.654 1.00 89.00 153 ALA A C 1
ATOM 1216 O O . ALA A 1 153 ? 6.024 -9.474 4.884 1.00 89.00 153 ALA A O 1
ATOM 1217 N N . TRP A 1 154 ? 5.203 -8.593 2.988 1.00 94.19 154 TRP A N 1
ATOM 1218 C CA . TRP A 1 154 ? 4.249 -7.715 3.669 1.00 94.19 154 TRP A CA 1
ATOM 1219 C C . TRP A 1 154 ? 3.085 -8.487 4.284 1.00 94.19 154 TRP A C 1
ATOM 1221 O O . TRP A 1 154 ? 2.658 -8.135 5.382 1.00 94.19 154 TRP A O 1
ATOM 1231 N N . ASP A 1 155 ? 2.604 -9.555 3.638 1.00 94.44 155 ASP A N 1
ATOM 1232 C CA . ASP A 1 155 ? 1.596 -10.447 4.231 1.00 94.44 155 ASP A CA 1
ATOM 1233 C C . ASP A 1 155 ? 2.109 -11.058 5.541 1.00 94.44 155 ASP A C 1
ATOM 1235 O O . ASP A 1 155 ? 1.456 -10.936 6.578 1.00 94.44 155 ASP A O 1
ATOM 1239 N N . THR A 1 156 ? 3.321 -11.621 5.514 1.00 95.50 156 THR A N 1
ATOM 1240 C CA . THR A 1 156 ? 3.967 -12.218 6.692 1.00 95.50 156 THR A CA 1
ATOM 1241 C C . THR A 1 156 ? 4.123 -11.189 7.812 1.00 95.50 156 THR A C 1
ATOM 1243 O O . THR A 1 156 ? 3.671 -11.419 8.932 1.00 95.50 156 THR A O 1
ATOM 1246 N N . MET A 1 157 ? 4.670 -10.010 7.499 1.00 95.75 157 MET A N 1
ATOM 1247 C CA . MET A 1 157 ? 4.836 -8.924 8.470 1.00 95.75 157 MET A CA 1
ATOM 1248 C C . MET A 1 157 ? 3.493 -8.442 9.043 1.00 95.75 157 MET A C 1
ATOM 1250 O O . MET A 1 157 ? 3.410 -8.101 10.222 1.00 95.75 157 MET A O 1
ATOM 1254 N N . THR A 1 158 ? 2.427 -8.424 8.235 1.00 97.31 158 THR A N 1
ATOM 1255 C CA . THR A 1 158 ? 1.080 -8.059 8.700 1.00 97.31 158 THR A CA 1
ATOM 1256 C C . THR A 1 158 ? 0.573 -9.066 9.723 1.00 97.31 158 THR A C 1
ATOM 1258 O O . THR A 1 158 ? 0.126 -8.652 10.788 1.00 97.31 158 THR A O 1
ATOM 1261 N N . ARG A 1 159 ? 0.694 -10.371 9.446 1.00 97.06 159 ARG A N 1
ATOM 1262 C CA . ARG A 1 159 ? 0.280 -11.441 10.372 1.00 97.06 159 ARG A CA 1
ATOM 1263 C C . ARG A 1 159 ? 1.046 -11.386 11.691 1.00 97.06 159 ARG A C 1
ATOM 1265 O O . ARG A 1 159 ? 0.447 -11.488 12.758 1.00 97.06 159 ARG A O 1
ATOM 1272 N N . GLU A 1 160 ? 2.359 -11.170 11.632 1.00 96.88 160 GLU A N 1
ATOM 1273 C CA . GLU A 1 160 ? 3.198 -11.032 12.828 1.00 96.88 160 GLU A CA 1
ATOM 1274 C C . GLU A 1 160 ? 2.765 -9.843 13.697 1.00 96.88 160 GLU A C 1
ATOM 1276 O O . GLU A 1 160 ? 2.636 -9.969 14.917 1.00 96.88 160 GLU A O 1
ATOM 1281 N N . LEU A 1 161 ? 2.493 -8.687 13.081 1.00 97.44 161 LEU A N 1
ATOM 1282 C CA . LEU A 1 161 ? 1.995 -7.519 13.805 1.00 97.44 161 LEU A CA 1
ATOM 1283 C C . LEU A 1 161 ? 0.569 -7.720 14.324 1.00 97.44 161 LEU A C 1
ATOM 1285 O O . LEU A 1 161 ? 0.280 -7.286 15.434 1.00 97.44 161 LEU A O 1
ATOM 1289 N N . GLU A 1 162 ? -0.310 -8.381 13.571 1.00 97.44 162 GLU A N 1
ATOM 1290 C CA . GLU A 1 162 ? -1.664 -8.723 14.019 1.00 97.44 162 GLU A CA 1
ATOM 1291 C C . GLU A 1 162 ? -1.625 -9.619 15.263 1.00 97.44 162 GLU A C 1
ATOM 1293 O O . GLU A 1 162 ? -2.341 -9.353 16.229 1.00 97.44 162 GLU A O 1
ATOM 1298 N N . HIS A 1 163 ? -0.725 -10.605 15.307 1.00 96.69 163 HIS A N 1
ATOM 1299 C CA . HIS A 1 163 ? -0.529 -11.436 16.493 1.00 96.69 163 HIS A CA 1
ATOM 1300 C C . HIS A 1 163 ? -0.120 -10.607 17.721 1.00 96.69 163 HIS A C 1
ATOM 1302 O O . HIS A 1 163 ? -0.688 -10.762 18.801 1.00 96.69 163 HIS A O 1
ATOM 1308 N N . LEU A 1 164 ? 0.820 -9.672 17.554 1.00 96.88 164 LEU A N 1
ATOM 1309 C CA . LEU A 1 164 ? 1.206 -8.754 18.630 1.00 96.88 164 LEU A CA 1
ATOM 1310 C C . LEU A 1 164 ? 0.065 -7.804 19.017 1.00 96.88 164 LEU A C 1
ATOM 1312 O O . LEU A 1 164 ? -0.108 -7.497 20.196 1.00 96.88 164 LEU A O 1
ATOM 1316 N N . ARG A 1 165 ? -0.741 -7.362 18.046 1.00 97.19 165 ARG A N 1
ATOM 1317 C CA . ARG A 1 165 ? -1.881 -6.478 18.295 1.00 97.19 165 ARG A CA 1
ATOM 1318 C C . ARG A 1 165 ? -2.947 -7.160 19.142 1.00 97.19 165 ARG A C 1
ATOM 1320 O O . ARG A 1 165 ? -3.524 -6.504 19.999 1.00 97.19 165 ARG A O 1
ATOM 1327 N N . VAL A 1 166 ? -3.189 -8.456 18.948 1.00 97.44 166 VAL A N 1
ATOM 1328 C CA . VAL A 1 166 ? -4.107 -9.238 19.795 1.00 97.44 166 VAL A CA 1
ATOM 1329 C C . VAL A 1 166 ? -3.686 -9.172 21.267 1.00 97.44 166 VAL A C 1
ATOM 1331 O O . VAL A 1 166 ? -4.531 -8.915 22.122 1.00 97.44 166 VAL A O 1
ATOM 1334 N N . LEU A 1 167 ? -2.388 -9.303 21.557 1.00 95.94 167 LEU A N 1
ATOM 1335 C CA . LEU A 1 167 ? -1.861 -9.197 22.924 1.00 95.94 167 LEU A CA 1
ATOM 1336 C C . LEU A 1 167 ? -2.029 -7.781 23.503 1.00 95.94 167 LEU A C 1
ATOM 1338 O O . LEU A 1 167 ? -2.408 -7.630 24.662 1.00 95.94 167 LEU A O 1
ATOM 1342 N N . GLU A 1 168 ? -1.799 -6.731 22.703 1.00 97.06 168 GLU A N 1
ATOM 1343 C CA . GLU A 1 168 ? -2.068 -5.347 23.135 1.00 97.06 168 GLU A CA 1
ATOM 1344 C C . GLU A 1 168 ? -3.560 -5.108 23.406 1.00 97.06 168 GLU A C 1
ATOM 1346 O O . GLU A 1 168 ? -3.922 -4.413 24.354 1.00 97.06 168 GLU A O 1
ATOM 1351 N N . LEU A 1 169 ? -4.440 -5.684 22.585 1.00 97.06 169 LEU A N 1
ATOM 1352 C CA . LEU A 1 169 ? -5.886 -5.529 22.722 1.00 97.06 169 LEU A CA 1
ATOM 1353 C C . LEU A 1 169 ? -6.417 -6.163 24.009 1.00 97.06 169 LEU A C 1
ATOM 1355 O O . LEU A 1 169 ? -7.346 -5.611 24.598 1.00 97.06 169 LEU A O 1
ATOM 1359 N N . GLU A 1 170 ? -5.839 -7.277 24.458 1.00 96.12 170 GLU A N 1
ATOM 1360 C CA . GLU A 1 170 ? -6.172 -7.904 25.742 1.00 96.12 170 GLU A CA 1
ATOM 1361 C C . GLU A 1 170 ? -5.899 -6.956 26.923 1.00 96.12 170 GLU A C 1
ATOM 1363 O O . GLU A 1 170 ? -6.809 -6.683 27.714 1.00 96.12 170 GLU A O 1
ATOM 1368 N N . ASP A 1 171 ? -4.696 -6.380 26.988 1.00 96.50 171 ASP A N 1
ATOM 1369 C CA . ASP A 1 171 ? -4.297 -5.429 28.037 1.00 96.50 171 ASP A CA 1
ATOM 1370 C C . ASP A 1 171 ? -5.097 -4.113 27.967 1.00 96.50 171 ASP A C 1
ATOM 1372 O O . ASP A 1 171 ? -5.593 -3.595 28.978 1.00 96.50 171 ASP A O 1
ATOM 1376 N N . GLU A 1 172 ? -5.307 -3.583 26.756 1.00 97.06 172 GLU A N 1
ATOM 1377 C CA . GLU A 1 172 ? -6.095 -2.368 26.547 1.00 97.06 172 GLU A CA 1
ATOM 1378 C C . GLU A 1 172 ? -7.563 -2.556 26.957 1.00 97.06 172 GLU A C 1
ATOM 1380 O O . GLU A 1 172 ? -8.170 -1.639 27.528 1.00 97.06 172 GLU A O 1
ATOM 1385 N N . LEU A 1 173 ? -8.146 -3.727 26.680 1.00 97.00 173 LEU A N 1
ATOM 1386 C CA . LEU A 1 173 ? -9.500 -4.080 27.101 1.00 97.00 173 LEU A CA 1
ATOM 1387 C C . LEU A 1 173 ? -9.606 -4.169 28.620 1.00 97.00 173 LEU A C 1
ATOM 1389 O O . LEU A 1 173 ? -10.524 -3.577 29.197 1.00 97.00 173 LEU A O 1
ATOM 1393 N N . GLU A 1 174 ? -8.676 -4.868 29.272 1.00 96.19 174 GLU A N 1
ATOM 1394 C CA . GLU A 1 174 ? -8.638 -4.976 30.730 1.00 96.19 174 GLU A CA 1
ATOM 1395 C C . GLU A 1 174 ? -8.540 -3.588 31.373 1.00 96.19 174 GLU A C 1
ATOM 1397 O O . GLU A 1 174 ? -9.427 -3.190 32.139 1.00 96.19 174 GLU A O 1
ATOM 1402 N N . THR A 1 175 ? -7.567 -2.782 30.947 1.00 96.94 175 THR A N 1
ATOM 1403 C CA . THR A 1 175 ? -7.373 -1.411 31.432 1.00 96.94 175 THR A CA 1
ATOM 1404 C C . THR A 1 175 ? -8.618 -0.540 31.215 1.00 96.94 175 THR A C 1
ATOM 1406 O O . THR A 1 175 ? -9.044 0.210 32.104 1.00 96.94 175 THR A O 1
ATOM 1409 N N . ALA A 1 176 ? -9.247 -0.614 30.037 1.00 96.94 176 ALA A N 1
ATOM 1410 C CA . ALA A 1 176 ? -10.457 0.152 29.740 1.00 96.94 176 ALA A CA 1
ATOM 1411 C C . ALA A 1 176 ? -11.667 -0.328 30.563 1.00 96.94 176 ALA A C 1
ATOM 1413 O O . ALA A 1 176 ? -12.503 0.487 30.977 1.00 96.94 176 ALA A O 1
ATOM 1414 N N . SER A 1 177 ? -11.755 -1.630 30.840 1.00 95.62 177 SER A N 1
ATOM 1415 C CA . SER A 1 177 ? -12.782 -2.254 31.677 1.00 95.62 177 SER A CA 1
ATOM 1416 C C . SER A 1 177 ? -12.673 -1.801 33.134 1.00 95.62 177 SER A C 1
ATOM 1418 O O . SER A 1 177 ? -13.675 -1.365 33.717 1.00 95.62 177 SER A O 1
ATOM 1420 N N . GLU A 1 178 ? -11.464 -1.794 33.702 1.00 95.69 178 GLU A N 1
ATOM 1421 C CA . GLU A 1 178 ? -11.193 -1.304 35.059 1.00 95.69 178 GLU A CA 1
ATOM 1422 C C . GLU A 1 178 ? -11.553 0.175 35.219 1.00 95.69 178 GLU A C 1
ATOM 1424 O O . GLU A 1 178 ? -12.257 0.570 36.159 1.00 95.69 178 GLU A O 1
ATOM 1429 N N . ARG A 1 179 ? -11.146 0.997 34.244 1.00 95.75 179 ARG A N 1
ATOM 1430 C CA . ARG A 1 179 ? -11.463 2.434 34.191 1.00 95.75 179 ARG A CA 1
ATOM 1431 C C . ARG A 1 179 ? -12.923 2.714 33.841 1.00 95.75 179 ARG A C 1
ATOM 1433 O O . ARG A 1 179 ? -13.382 3.850 33.978 1.00 95.75 179 ARG A O 1
ATOM 1440 N N . LYS A 1 180 ? -13.675 1.690 33.424 1.00 93.62 180 LYS A N 1
ATOM 1441 C CA . LYS A 1 180 ? -15.064 1.780 32.951 1.00 93.62 180 LYS A CA 1
ATOM 1442 C C . LYS A 1 180 ? -15.211 2.771 31.791 1.00 93.62 180 LYS A C 1
ATOM 1444 O O . LYS A 1 180 ? -16.240 3.449 31.671 1.00 93.62 180 LYS A O 1
ATOM 1449 N N . ASP A 1 181 ? -14.194 2.852 30.935 1.00 96.12 181 ASP A N 1
ATOM 1450 C CA . ASP A 1 181 ? -14.182 3.722 29.764 1.00 96.12 181 ASP A CA 1
ATOM 1451 C C . ASP A 1 181 ? -15.010 3.100 28.635 1.00 96.12 181 ASP A C 1
ATOM 1453 O O . ASP A 1 181 ? -14.524 2.393 27.752 1.00 96.12 181 ASP A O 1
ATOM 1457 N N . LEU A 1 182 ? -16.312 3.387 28.656 1.00 94.00 182 LEU A N 1
ATOM 1458 C CA . LEU A 1 182 ? -17.243 2.883 27.650 1.00 94.00 182 LEU A CA 1
ATOM 1459 C C . LEU A 1 182 ? -16.899 3.346 26.224 1.00 94.00 182 LEU A C 1
ATOM 1461 O O . LEU A 1 182 ? -17.281 2.667 25.271 1.00 94.00 182 LEU A O 1
ATOM 1465 N N . LYS A 1 183 ? -16.249 4.506 26.053 1.00 95.88 183 LYS A N 1
ATOM 1466 C CA . LYS A 1 183 ? -15.896 5.005 24.718 1.00 95.88 183 LYS A CA 1
ATOM 1467 C C . LYS A 1 183 ? -14.759 4.161 24.151 1.00 95.88 183 LYS A C 1
ATOM 1469 O O . LYS A 1 183 ? -14.886 3.683 23.027 1.00 95.88 183 LYS A O 1
ATOM 1474 N N . LYS A 1 184 ? -13.707 3.931 24.941 1.00 96.94 184 LYS A N 1
ATOM 1475 C CA . LYS A 1 184 ? -12.575 3.091 24.537 1.00 96.94 184 LYS A CA 1
ATOM 1476 C C . LYS A 1 184 ? -12.994 1.635 24.323 1.00 96.94 184 LYS A C 1
ATOM 1478 O O . LYS A 1 184 ? -12.689 1.093 23.271 1.00 96.94 184 LYS A O 1
ATOM 1483 N N . LEU A 1 185 ? -13.799 1.050 25.217 1.00 97.31 185 LEU A N 1
ATOM 1484 C CA . LEU A 1 185 ? -14.318 -0.320 25.051 1.00 97.31 185 LEU A CA 1
ATOM 1485 C C . LEU A 1 185 ? -15.120 -0.507 23.753 1.00 97.31 185 LEU A C 1
ATOM 1487 O O . LEU A 1 185 ? -15.013 -1.542 23.109 1.00 97.31 185 LEU A O 1
ATOM 1491 N N . LYS A 1 186 ? -15.912 0.495 23.345 1.00 96.44 186 LYS A N 1
ATOM 1492 C CA . LYS A 1 186 ? -16.623 0.457 22.056 1.00 96.44 186 LYS A CA 1
ATOM 1493 C C . LYS A 1 186 ? -15.674 0.464 20.860 1.00 96.44 186 LYS A C 1
ATOM 1495 O O . LYS A 1 186 ? -15.947 -0.230 19.892 1.00 96.44 186 LYS A O 1
ATOM 1500 N N . ALA A 1 187 ? -14.618 1.275 20.917 1.00 96.81 187 ALA A N 1
ATOM 1501 C CA . ALA A 1 187 ? -13.628 1.339 19.847 1.00 96.81 187 ALA A CA 1
ATOM 1502 C C . ALA A 1 187 ? -12.851 0.018 19.736 1.00 96.81 187 ALA A C 1
ATOM 1504 O O . ALA A 1 187 ? -12.720 -0.509 18.640 1.00 96.81 187 ALA A O 1
ATOM 1505 N N . LEU A 1 188 ? -12.433 -0.548 20.874 1.00 96.94 188 LEU A N 1
ATOM 1506 C CA . LEU A 1 188 ? -11.732 -1.834 20.930 1.00 96.94 188 LEU A CA 1
ATOM 1507 C C . LEU A 1 188 ? -12.602 -2.988 20.418 1.00 96.94 188 LEU A C 1
ATOM 1509 O O . LEU A 1 188 ? -12.146 -3.776 19.602 1.00 96.94 188 LEU A O 1
ATOM 1513 N N . GLU A 1 189 ? -13.873 -3.070 20.828 1.00 96.75 189 GLU A N 1
ATOM 1514 C CA . GLU A 1 189 ? -14.790 -4.099 20.310 1.00 96.75 189 GLU A CA 1
ATOM 1515 C C . GLU A 1 189 ? -14.974 -3.998 18.794 1.00 96.75 189 GLU A C 1
ATOM 1517 O O . GLU A 1 189 ? -15.014 -5.029 18.127 1.00 96.75 189 GLU A O 1
ATOM 1522 N N . ALA A 1 190 ? -15.067 -2.779 18.251 1.00 96.31 190 ALA A N 1
ATOM 1523 C CA . ALA A 1 190 ? -15.189 -2.568 16.811 1.00 96.31 190 ALA A CA 1
ATOM 1524 C C . ALA A 1 190 ? -13.929 -3.015 16.053 1.00 96.31 190 ALA A C 1
ATOM 1526 O O . ALA A 1 190 ? -14.050 -3.634 15.003 1.00 96.31 190 ALA A O 1
ATOM 1527 N N . GLU A 1 191 ? -12.739 -2.745 16.597 1.00 96.06 191 GLU A N 1
ATOM 1528 C CA . GLU A 1 191 ? -11.467 -3.202 16.025 1.00 96.06 191 GLU A CA 1
ATOM 1529 C C . GLU A 1 191 ? -11.366 -4.736 16.044 1.00 96.06 191 GLU A C 1
ATOM 1531 O O . GLU A 1 191 ? -11.098 -5.351 15.014 1.00 96.06 191 GLU A O 1
ATOM 1536 N N . ILE A 1 192 ? -11.658 -5.365 17.187 1.00 96.75 192 ILE A N 1
ATOM 1537 C CA . ILE A 1 192 ? -11.599 -6.826 17.366 1.00 96.75 192 ILE A CA 1
ATOM 1538 C C . ILE A 1 192 ? -12.573 -7.553 16.424 1.00 96.75 192 ILE A C 1
ATOM 1540 O O . ILE A 1 192 ? -12.257 -8.632 15.934 1.00 96.75 192 ILE A O 1
ATOM 1544 N N . HIS A 1 193 ? -13.742 -6.969 16.146 1.00 96.19 193 HIS A N 1
ATOM 1545 C CA . HIS A 1 193 ? -14.747 -7.548 15.244 1.00 96.19 193 HIS A CA 1
ATOM 1546 C C . HIS A 1 193 ? -14.628 -7.067 13.789 1.00 96.19 193 HIS A C 1
ATOM 1548 O O . HIS A 1 193 ? -15.543 -7.314 13.000 1.00 96.19 193 HIS A O 1
ATOM 1554 N N . SER A 1 194 ? -13.552 -6.362 13.422 1.00 94.56 194 SER A N 1
ATOM 1555 C CA . SER A 1 194 ? -13.347 -5.967 12.026 1.00 94.56 194 SER A CA 1
ATOM 1556 C C . SER A 1 194 ? -13.203 -7.200 11.120 1.00 94.56 194 SER A C 1
ATOM 1558 O O . SER A 1 194 ? -12.723 -8.247 11.545 1.00 94.56 194 SER A O 1
ATOM 1560 N N . ALA A 1 195 ? -13.599 -7.075 9.853 1.00 89.62 195 ALA A N 1
ATOM 1561 C CA . ALA A 1 195 ? -13.354 -8.098 8.835 1.00 89.62 195 ALA A CA 1
ATOM 1562 C C . ALA A 1 195 ? -11.929 -8.029 8.250 1.00 89.62 195 ALA A C 1
ATOM 1564 O O . ALA A 1 195 ? -11.547 -8.903 7.481 1.00 89.62 195 ALA A O 1
ATOM 1565 N N . ASP A 1 196 ? -11.150 -7.005 8.612 1.00 92.38 196 ASP A N 1
ATOM 1566 C CA . ASP A 1 196 ? -9.845 -6.718 8.001 1.00 92.38 196 ASP A CA 1
ATOM 1567 C C . ASP A 1 196 ? -8.699 -7.599 8.529 1.00 92.38 196 ASP A C 1
ATOM 1569 O O . ASP A 1 196 ? -7.572 -7.504 8.043 1.00 92.38 196 ASP A O 1
ATOM 1573 N N . TRP A 1 197 ? -8.952 -8.410 9.558 1.00 95.25 197 TRP A N 1
ATOM 1574 C CA . TRP A 1 197 ? -7.961 -9.325 10.121 1.00 95.25 197 TRP A CA 1
ATOM 1575 C C . TRP A 1 197 ? -7.631 -10.438 9.128 1.00 95.25 197 TRP A C 1
ATOM 1577 O O . TRP A 1 197 ? -8.535 -11.117 8.637 1.00 95.25 197 TRP A O 1
ATOM 1587 N N . ARG A 1 198 ? -6.339 -10.678 8.872 1.00 93.00 198 ARG A N 1
ATOM 1588 C CA . ARG A 1 198 ? -5.921 -11.843 8.073 1.00 93.00 198 ARG A CA 1
ATOM 1589 C C . ARG A 1 198 ? -6.123 -13.133 8.853 1.00 93.00 198 ARG A C 1
ATOM 1591 O O . ARG A 1 198 ? -6.501 -14.152 8.275 1.00 93.00 198 ARG A O 1
ATOM 1598 N N . GLU A 1 199 ? -5.891 -13.068 10.160 1.00 91.25 199 GLU A N 1
ATOM 1599 C CA . GLU A 1 199 ? -6.207 -14.129 11.109 1.00 91.25 199 GLU A CA 1
ATOM 1600 C C . GLU A 1 199 ? -7.141 -13.575 12.187 1.00 91.25 199 GLU A C 1
ATOM 1602 O O . GLU A 1 199 ? -6.765 -12.644 12.903 1.00 91.25 199 GLU A O 1
ATOM 1607 N N . PRO A 1 200 ? -8.376 -14.096 12.293 1.00 92.81 200 PRO A N 1
ATOM 1608 C CA . PRO A 1 200 ? -9.351 -13.543 13.217 1.00 92.81 200 PRO A CA 1
ATOM 1609 C C . PRO A 1 200 ? -8.857 -13.678 14.665 1.00 92.81 200 PRO A C 1
ATOM 1611 O O . PRO A 1 200 ? -8.294 -14.720 15.022 1.00 92.81 200 PRO A O 1
ATOM 1614 N N . PRO A 1 201 ? -9.111 -12.673 15.524 1.00 95.56 201 PRO A N 1
ATOM 1615 C CA . PRO A 1 201 ? -8.761 -12.764 16.933 1.00 95.56 201 PRO A CA 1
ATOM 1616 C C . PRO A 1 201 ? -9.413 -13.978 17.624 1.00 95.56 201 PRO A C 1
ATOM 1618 O O . PRO A 1 201 ? -10.489 -14.422 17.208 1.00 95.56 201 PRO A O 1
ATOM 1621 N N . PRO A 1 202 ? -8.818 -14.505 18.714 1.00 96.00 202 PRO A N 1
ATOM 1622 C CA . PRO A 1 202 ? -9.374 -15.640 19.446 1.00 96.00 202 PRO A CA 1
ATOM 1623 C C . PRO A 1 202 ? -10.817 -15.405 19.920 1.00 96.00 202 PRO A C 1
ATOM 1625 O O . PRO A 1 202 ? -11.194 -14.303 20.327 1.00 96.00 202 PRO A O 1
ATOM 1628 N N . MET A 1 203 ? -11.626 -16.469 19.945 1.00 95.12 203 MET A N 1
ATOM 1629 C CA . MET A 1 203 ? -13.040 -16.404 20.357 1.00 95.12 203 MET A CA 1
ATOM 1630 C C . MET A 1 203 ? -13.244 -15.868 21.781 1.00 95.12 203 MET A C 1
ATOM 1632 O O . MET A 1 203 ? -14.247 -15.201 22.063 1.00 95.12 203 MET A O 1
ATOM 1636 N N . ASP A 1 204 ? -12.290 -16.126 22.671 1.00 95.56 204 ASP A N 1
ATOM 1637 C CA . ASP A 1 204 ? -12.316 -15.624 24.045 1.00 95.56 204 ASP A CA 1
ATOM 1638 C C . ASP A 1 204 ? -12.171 -14.097 24.081 1.00 95.56 204 ASP A C 1
ATOM 1640 O O . ASP A 1 204 ? -12.896 -13.425 24.816 1.00 95.56 204 ASP A O 1
ATOM 1644 N N . LEU A 1 205 ? -11.328 -13.527 23.212 1.00 96.25 205 LEU A N 1
ATOM 1645 C CA . LEU A 1 205 ? -11.160 -12.081 23.080 1.00 96.25 205 LEU A CA 1
ATOM 1646 C C . LEU A 1 205 ? -12.403 -11.421 22.462 1.00 96.25 205 LEU A C 1
ATOM 1648 O O . LEU A 1 205 ? -12.903 -10.411 22.971 1.00 96.25 205 LEU A O 1
ATOM 1652 N N . LEU A 1 206 ? -12.955 -12.029 21.406 1.00 96.25 206 LEU A N 1
ATOM 1653 C CA . LEU A 1 206 ? -14.197 -11.589 20.759 1.00 96.25 206 LEU A CA 1
ATOM 1654 C C . LEU A 1 206 ? -15.349 -11.521 21.770 1.00 96.25 206 LEU A C 1
ATOM 1656 O O . LEU A 1 206 ? -15.938 -10.460 21.992 1.00 96.25 206 LEU A O 1
ATOM 1660 N N . SER A 1 207 ? -15.640 -12.633 22.444 1.00 95.94 207 SER A N 1
ATOM 1661 C CA . SER A 1 207 ? -16.725 -12.707 23.428 1.00 95.94 207 SER A CA 1
ATOM 1662 C C . SER A 1 207 ? -16.454 -11.855 24.678 1.00 95.94 207 SER A C 1
ATOM 1664 O O . SER A 1 207 ? -17.369 -11.199 25.197 1.00 95.94 207 SER A O 1
ATOM 1666 N N . GLY A 1 208 ? -15.197 -11.797 25.126 1.00 95.69 208 GLY A N 1
ATOM 1667 C CA . GLY A 1 208 ? -14.740 -10.991 26.253 1.00 95.69 208 GLY A CA 1
ATOM 1668 C C . GLY A 1 208 ? -14.972 -9.495 26.047 1.00 95.69 208 GLY A C 1
ATOM 1669 O O . GLY A 1 208 ? -15.543 -8.840 26.926 1.00 95.69 208 GLY A O 1
ATOM 1670 N N . SER A 1 209 ? -14.627 -8.961 24.871 1.00 96.62 209 SER A N 1
ATOM 1671 C CA . SER A 1 209 ? -14.811 -7.538 24.543 1.00 96.62 209 SER A CA 1
ATOM 1672 C C . SER A 1 209 ? -16.281 -7.099 24.646 1.00 96.62 209 SER A C 1
ATOM 1674 O O . SER A 1 209 ? -16.606 -6.121 25.333 1.00 96.62 209 SER A O 1
ATOM 1676 N N . VAL A 1 210 ? -17.201 -7.899 24.090 1.00 96.38 210 VAL A N 1
ATOM 1677 C CA . VAL A 1 210 ? -18.652 -7.661 24.152 1.00 96.38 210 VAL A CA 1
ATOM 1678 C C . VAL A 1 210 ? -19.150 -7.684 25.598 1.00 96.38 210 VAL A C 1
ATOM 1680 O O . VAL A 1 210 ? -19.934 -6.820 26.016 1.00 96.38 210 VAL A O 1
ATOM 1683 N N . ALA A 1 211 ? -18.706 -8.664 26.391 1.00 94.75 211 ALA A N 1
ATOM 1684 C CA . ALA A 1 211 ? -19.097 -8.796 27.790 1.00 94.75 211 ALA A CA 1
ATOM 1685 C C . ALA A 1 211 ? -18.630 -7.593 28.629 1.00 94.75 211 ALA A C 1
ATOM 1687 O O . ALA A 1 211 ? -19.424 -7.017 29.386 1.00 94.75 211 ALA A O 1
ATOM 1688 N N . GLN A 1 212 ? -17.378 -7.164 28.457 1.00 95.19 212 GLN A N 1
ATOM 1689 C CA . GLN A 1 212 ? -16.818 -6.006 29.151 1.00 95.19 212 GLN A CA 1
ATOM 1690 C C . GLN A 1 212 ? -17.546 -4.709 28.775 1.00 95.19 212 GLN A C 1
ATOM 1692 O O . GLN A 1 212 ? -17.970 -3.961 29.668 1.00 95.19 212 GLN A O 1
ATOM 1697 N N . ARG A 1 213 ? -17.815 -4.467 27.482 1.00 95.56 213 ARG A N 1
ATOM 1698 C CA . ARG A 1 213 ? -18.608 -3.305 27.047 1.00 95.56 213 ARG A CA 1
ATOM 1699 C C . ARG A 1 213 ? -20.009 -3.322 27.652 1.00 95.56 213 ARG A C 1
ATOM 1701 O O . ARG A 1 213 ? -20.473 -2.291 28.154 1.00 95.56 213 ARG A O 1
ATOM 1708 N N . ARG A 1 214 ? -20.706 -4.465 27.628 1.00 93.69 214 ARG A N 1
ATOM 1709 C CA . ARG A 1 214 ? -22.050 -4.608 28.223 1.00 93.69 214 ARG A CA 1
ATOM 1710 C C . ARG A 1 214 ? -22.032 -4.302 29.721 1.00 93.69 214 ARG A C 1
ATOM 1712 O O . ARG A 1 214 ? -22.883 -3.547 30.199 1.00 93.69 214 ARG A O 1
ATOM 1719 N N . LYS A 1 215 ? -21.035 -4.807 30.455 1.00 93.00 215 LYS A N 1
ATOM 1720 C CA . LYS A 1 215 ? -20.845 -4.535 31.890 1.00 93.00 215 LYS A CA 1
ATOM 1721 C C . LYS A 1 215 ? -20.619 -3.044 32.162 1.00 93.00 215 LYS A C 1
ATOM 1723 O O . LYS A 1 215 ? -21.299 -2.470 33.019 1.00 93.00 215 LYS A O 1
ATOM 1728 N N . ALA A 1 216 ? -19.732 -2.394 31.407 1.00 93.44 216 ALA A N 1
ATOM 1729 C CA . ALA A 1 216 ? -19.459 -0.962 31.539 1.00 93.44 216 ALA A CA 1
ATOM 1730 C C . ALA A 1 216 ? -20.691 -0.103 31.204 1.00 93.44 216 ALA A C 1
ATOM 1732 O O . ALA A 1 216 ? -21.015 0.840 31.934 1.00 93.44 216 ALA A O 1
ATOM 1733 N N . LYS A 1 217 ? -21.437 -0.466 30.152 1.00 92.56 217 LYS A N 1
ATOM 1734 C CA . LYS A 1 217 ? -22.694 0.191 29.767 1.00 92.56 217 LYS A CA 1
ATOM 1735 C C . LYS A 1 217 ? -23.733 0.093 30.881 1.00 92.56 217 LYS A C 1
ATOM 1737 O O . LYS A 1 217 ? -24.229 1.127 31.320 1.00 92.56 217 LYS A O 1
ATOM 1742 N N . LYS A 1 218 ? -23.983 -1.113 31.410 1.00 91.19 218 LYS A N 1
ATOM 1743 C CA . LYS A 1 218 ? -24.902 -1.334 32.541 1.00 91.19 218 LYS A CA 1
ATOM 1744 C C . LYS A 1 218 ? -24.520 -0.473 33.746 1.00 91.19 218 LYS A C 1
ATOM 1746 O O . LYS A 1 218 ? -25.384 0.162 34.347 1.00 91.19 218 LYS A O 1
ATOM 1751 N N . HIS A 1 219 ? -23.230 -0.394 34.076 1.00 90.94 219 HIS A N 1
ATOM 1752 C CA . HIS A 1 219 ? -22.763 0.430 35.191 1.00 90.94 219 HIS A CA 1
ATOM 1753 C C . HIS A 1 219 ? -22.991 1.932 34.961 1.00 90.94 219 HIS A C 1
ATOM 1755 O O . HIS A 1 219 ? -23.432 2.634 35.873 1.00 90.94 219 HIS A O 1
ATOM 1761 N N . ARG A 1 220 ? -22.723 2.437 33.749 1.00 90.62 220 ARG A N 1
ATOM 1762 C CA . ARG A 1 220 ? -22.970 3.841 33.384 1.00 90.62 220 ARG A CA 1
ATOM 1763 C C . ARG A 1 220 ? -24.456 4.183 33.460 1.00 90.62 220 ARG A C 1
ATOM 1765 O O . ARG A 1 220 ? -24.807 5.186 34.078 1.00 90.62 220 ARG A O 1
ATOM 1772 N N . THR A 1 221 ? -25.308 3.330 32.898 1.00 90.88 221 THR A N 1
ATOM 1773 C CA . THR A 1 221 ? -26.765 3.479 32.946 1.00 90.88 221 THR A CA 1
ATOM 1774 C C . THR A 1 221 ? -27.272 3.475 34.391 1.00 90.88 221 THR A C 1
ATOM 1776 O O . THR A 1 221 ? -28.007 4.378 34.780 1.00 90.88 221 THR A O 1
ATOM 1779 N N . GLN A 1 222 ? -26.803 2.551 35.242 1.00 91.25 222 GLN A N 1
ATOM 1780 C CA . GLN A 1 222 ? -27.184 2.523 36.661 1.00 91.25 222 GLN A CA 1
ATOM 1781 C C . GLN A 1 222 ? -26.761 3.794 37.413 1.00 91.25 222 GLN A C 1
ATOM 1783 O O . GLN A 1 222 ? -27.521 4.320 38.225 1.00 91.25 222 GLN A O 1
ATOM 1788 N N . ARG A 1 223 ? -25.556 4.319 37.150 1.00 92.12 223 ARG A N 1
ATOM 1789 C CA . ARG A 1 223 ? -25.104 5.590 37.742 1.00 92.12 223 ARG A CA 1
ATOM 1790 C C . ARG A 1 223 ? -25.982 6.764 37.313 1.00 92.12 223 ARG A C 1
ATOM 1792 O O . ARG A 1 223 ? -26.303 7.604 38.150 1.00 92.12 223 ARG A O 1
ATOM 1799 N N . GLN A 1 224 ? -26.370 6.818 36.039 1.00 92.06 224 GLN A N 1
ATOM 1800 C CA . GLN A 1 224 ? -27.276 7.847 35.525 1.00 92.06 224 GLN A CA 1
ATOM 1801 C C . GLN A 1 224 ? -28.651 7.759 36.191 1.00 92.06 224 GLN A C 1
ATOM 1803 O O . GLN A 1 224 ? -29.129 8.776 36.687 1.00 92.06 224 GLN A O 1
ATOM 1808 N N . TYR A 1 225 ? -29.222 6.558 36.313 1.00 92.25 225 TYR A N 1
ATOM 1809 C CA . TYR A 1 225 ? -30.467 6.351 37.054 1.00 92.25 225 TYR A CA 1
ATOM 1810 C C . TYR A 1 225 ? -30.365 6.810 38.502 1.00 92.25 225 TYR A C 1
ATOM 1812 O O . TYR A 1 225 ? -31.183 7.602 38.951 1.00 92.25 225 TYR A O 1
ATOM 1820 N N . ASN A 1 226 ? -29.334 6.384 39.231 1.00 93.94 226 ASN A N 1
ATOM 1821 C CA . ASN A 1 226 ? -29.178 6.772 40.632 1.00 93.94 226 ASN A CA 1
ATOM 1822 C C . ASN A 1 226 ? -29.029 8.296 40.794 1.00 93.94 226 ASN A C 1
ATOM 1824 O O . ASN A 1 226 ? -29.513 8.857 41.776 1.00 93.94 226 ASN A O 1
ATOM 1828 N N . LYS A 1 227 ? -28.375 8.978 39.843 1.00 94.94 227 LYS A N 1
ATOM 1829 C CA . LYS A 1 227 ? -28.259 10.443 39.838 1.00 94.94 227 LYS A CA 1
ATOM 1830 C C . LYS A 1 227 ? -29.611 11.111 39.574 1.00 94.94 227 LYS A C 1
ATOM 1832 O O . LYS A 1 227 ? -29.983 12.011 40.320 1.00 94.94 227 LYS A O 1
ATOM 1837 N N . LEU A 1 228 ? -30.340 10.657 38.553 1.00 94.62 228 LEU A N 1
ATOM 1838 C CA . LEU A 1 228 ? -31.662 11.185 38.214 1.00 94.62 228 LEU A CA 1
ATOM 1839 C C . LEU A 1 228 ? -32.680 10.930 39.330 1.00 94.62 228 LEU A C 1
ATOM 1841 O O . LEU A 1 228 ? -33.439 11.831 39.650 1.00 94.62 228 LEU A O 1
ATOM 1845 N N . ALA A 1 229 ? -32.651 9.761 39.978 1.00 92.81 229 ALA A N 1
ATOM 1846 C CA . ALA A 1 229 ? -33.532 9.432 41.102 1.00 92.81 229 ALA A CA 1
ATOM 1847 C C . ALA A 1 229 ? -33.336 10.412 42.264 1.00 92.81 229 ALA A C 1
ATOM 1849 O O . ALA A 1 229 ? -34.305 10.945 42.796 1.00 92.81 229 ALA A O 1
ATOM 1850 N N . LYS A 1 230 ? -32.075 10.676 42.632 1.00 94.94 230 LYS A N 1
ATOM 1851 C CA . LYS A 1 230 ? -31.739 11.632 43.695 1.00 94.94 230 LYS A CA 1
ATOM 1852 C C . LYS A 1 230 ? -32.173 13.054 43.340 1.00 94.94 230 LYS A C 1
ATOM 1854 O O . LYS A 1 230 ? -32.761 13.720 44.181 1.00 94.94 230 LYS A O 1
ATOM 1859 N N . ALA A 1 231 ? -31.902 13.496 42.111 1.00 94.44 231 ALA A N 1
ATOM 1860 C CA . ALA A 1 231 ? -32.285 14.828 41.647 1.00 94.44 231 ALA A CA 1
ATOM 1861 C C . ALA A 1 231 ? -33.811 14.997 41.591 1.00 94.44 231 ALA A C 1
ATOM 1863 O O . ALA A 1 231 ? -34.331 16.013 42.034 1.00 94.44 231 ALA A O 1
ATOM 1864 N N . LEU A 1 232 ? -34.529 13.983 41.104 1.00 93.75 232 LEU A N 1
ATOM 1865 C CA . LEU A 1 232 ? -35.986 13.998 41.028 1.00 93.75 232 LEU A CA 1
ATOM 1866 C C . LEU A 1 232 ? -36.608 14.039 42.426 1.00 93.75 232 LEU A C 1
ATOM 1868 O O . LEU A 1 232 ? -37.505 14.836 42.669 1.00 93.75 232 LEU A O 1
ATOM 1872 N N . HIS A 1 233 ? -36.102 13.228 43.358 1.00 93.75 233 HIS A N 1
ATOM 1873 C CA . HIS A 1 233 ? -36.560 13.246 44.746 1.00 93.75 233 HIS A CA 1
ATOM 1874 C C . HIS A 1 233 ? -36.325 14.613 45.411 1.00 93.75 233 HIS A C 1
ATOM 1876 O O . HIS A 1 233 ? -37.202 15.096 46.119 1.00 93.75 233 HIS A O 1
ATOM 1882 N N . ALA A 1 234 ? -35.180 15.255 45.151 1.00 95.00 234 ALA A N 1
ATOM 1883 C CA . ALA A 1 234 ? -34.895 16.605 45.639 1.00 95.00 234 ALA A CA 1
ATOM 1884 C C . ALA A 1 234 ? -35.858 17.650 45.048 1.00 95.00 234 ALA A C 1
ATOM 1886 O O . ALA A 1 234 ? -36.494 18.370 45.809 1.00 95.00 234 ALA A O 1
ATOM 1887 N N . ALA A 1 235 ? -36.056 17.663 43.724 1.00 94.44 235 ALA A N 1
ATOM 1888 C CA . ALA A 1 235 ? -36.979 18.591 43.061 1.00 94.44 235 ALA A CA 1
ATOM 1889 C C . ALA A 1 235 ? -38.434 18.421 43.541 1.00 94.44 235 ALA A C 1
ATOM 1891 O O . ALA A 1 235 ? -39.147 19.401 43.751 1.00 94.44 235 ALA A O 1
ATOM 1892 N N . MET A 1 236 ? -38.872 17.176 43.769 1.00 92.75 236 MET A N 1
ATOM 1893 C CA . MET A 1 236 ? -40.197 16.895 44.333 1.00 92.75 236 MET A CA 1
ATOM 1894 C C . MET A 1 236 ? -40.322 17.361 45.788 1.00 92.75 236 MET A C 1
ATOM 1896 O O . MET A 1 236 ? -41.375 17.865 46.167 1.00 92.75 236 MET A O 1
ATOM 1900 N N . TYR A 1 237 ? -39.269 17.206 46.596 1.00 95.12 237 TYR A N 1
ATOM 1901 C CA . TYR A 1 237 ? -39.245 17.662 47.988 1.00 95.12 237 TYR A CA 1
ATOM 1902 C C . TYR A 1 237 ? -39.243 19.195 48.102 1.00 95.12 237 TYR A C 1
ATOM 1904 O O . TYR A 1 237 ? -39.920 19.749 48.962 1.00 95.12 237 TYR A O 1
ATOM 1912 N N . GLU A 1 238 ? -38.522 19.880 47.213 1.00 95.19 238 GLU A N 1
ATOM 1913 C CA . GLU A 1 238 ? -38.459 21.347 47.131 1.00 95.19 238 GLU A CA 1
ATOM 1914 C C . GLU A 1 238 ? -39.723 21.973 46.516 1.00 95.19 238 GLU A C 1
ATOM 1916 O O . GLU A 1 238 ? -39.912 23.185 46.590 1.00 95.19 238 GLU A O 1
ATOM 1921 N N . GLY A 1 239 ? -40.613 21.155 45.944 1.00 94.12 239 GLY A N 1
ATOM 1922 C CA . GLY A 1 239 ? -41.855 21.620 45.333 1.00 94.12 239 GLY A CA 1
ATOM 1923 C C . GLY A 1 239 ? -41.655 22.318 43.986 1.00 94.12 239 GLY A C 1
ATOM 1924 O O . GLY A 1 239 ? -42.468 23.172 43.639 1.00 94.12 239 GLY A O 1
ATOM 1925 N N . ASP A 1 240 ? -40.612 21.963 43.225 1.00 95.69 240 ASP A N 1
ATOM 1926 C CA . ASP A 1 240 ? -40.379 22.458 41.860 1.00 95.69 240 ASP A CA 1
ATOM 1927 C C . ASP A 1 240 ? -40.916 21.456 40.810 1.00 95.69 240 ASP A C 1
ATOM 1929 O O . ASP A 1 240 ? -40.217 20.518 40.399 1.00 95.69 240 ASP A O 1
ATOM 1933 N N . PRO A 1 241 ? -42.168 21.621 40.338 1.00 91.44 241 PRO A N 1
ATOM 1934 C CA . PRO A 1 241 ? -42.768 20.706 39.371 1.00 91.44 241 PRO A CA 1
ATOM 1935 C C . PRO A 1 241 ? -42.150 20.820 37.971 1.00 91.44 241 PRO A C 1
ATOM 1937 O O . PRO A 1 241 ? -42.203 19.858 37.198 1.00 91.44 241 PRO A O 1
ATOM 1940 N N . ILE A 1 242 ? -41.571 21.973 37.618 1.00 93.94 242 ILE A N 1
ATOM 1941 C CA . ILE A 1 242 ? -40.988 22.196 36.291 1.00 93.94 242 ILE A CA 1
ATOM 1942 C C . ILE A 1 242 ? -39.721 21.355 36.169 1.00 93.94 242 ILE A C 1
ATOM 1944 O O . ILE A 1 242 ? -39.560 20.602 35.203 1.00 93.94 242 ILE A O 1
ATOM 1948 N N . GLU A 1 243 ? -38.847 21.435 37.168 1.00 92.19 243 GLU A N 1
ATOM 1949 C CA . GLU A 1 243 ? -37.604 20.673 37.174 1.00 92.19 243 GLU A CA 1
ATOM 1950 C C . GLU A 1 243 ? -37.862 19.167 37.329 1.00 92.19 243 GLU A C 1
ATOM 1952 O O . GLU A 1 243 ? -37.262 18.357 36.614 1.00 92.19 243 GLU A O 1
ATOM 1957 N N . ALA A 1 244 ? -38.846 18.771 38.147 1.00 92.06 244 ALA A N 1
ATOM 1958 C CA . ALA A 1 244 ? -39.266 17.374 38.257 1.00 92.06 244 ALA A CA 1
ATOM 1959 C C . ALA A 1 244 ? -39.730 16.787 36.906 1.00 92.06 244 ALA A C 1
ATOM 1961 O O . ALA A 1 244 ? -39.363 15.663 36.553 1.00 92.06 244 ALA A O 1
ATOM 1962 N N . THR A 1 245 ? -40.474 17.555 36.103 1.00 93.50 245 THR A N 1
ATOM 1963 C CA . THR A 1 245 ? -40.953 17.108 34.781 1.00 93.50 245 THR A CA 1
ATOM 1964 C C . THR A 1 245 ? -39.803 16.940 33.777 1.00 93.50 245 THR A C 1
ATOM 1966 O O . THR A 1 245 ? -39.757 15.958 33.025 1.00 93.50 245 THR A O 1
ATOM 1969 N N . LYS A 1 246 ? -38.815 17.847 33.788 1.00 94.38 246 LYS A N 1
ATOM 1970 C CA . LYS A 1 246 ? -37.608 17.723 32.946 1.00 94.38 246 LYS A CA 1
ATOM 1971 C C . LYS A 1 246 ? -36.767 16.503 33.325 1.00 94.38 246 LYS A C 1
ATOM 1973 O O . LYS A 1 246 ? -36.327 15.749 32.450 1.00 94.38 246 LYS A O 1
ATOM 1978 N N . LEU A 1 247 ? -36.564 16.281 34.624 1.00 93.75 247 LEU A N 1
ATOM 1979 C CA . LEU A 1 247 ? -35.832 15.122 35.136 1.00 93.75 247 LEU A CA 1
ATOM 1980 C C . LEU A 1 247 ? -36.562 13.813 34.819 1.00 93.75 247 LEU A C 1
ATOM 1982 O O . LEU A 1 247 ? -35.911 12.829 34.463 1.00 93.75 247 LEU A O 1
ATOM 1986 N N . ARG A 1 248 ? -37.902 13.807 34.858 1.00 91.56 248 ARG A N 1
ATOM 1987 C CA . ARG A 1 248 ? -38.718 12.658 34.446 1.00 91.56 248 ARG A CA 1
ATOM 1988 C C . ARG A 1 248 ? -38.569 12.344 32.957 1.00 91.56 248 ARG A C 1
ATOM 1990 O O . ARG A 1 248 ? -38.323 11.195 32.612 1.00 91.56 248 ARG A O 1
ATOM 1997 N N . THR A 1 249 ? -38.611 13.356 32.094 1.00 93.38 249 THR A N 1
ATOM 1998 C CA . THR A 1 249 ? -38.357 13.173 30.653 1.00 93.38 249 THR A CA 1
ATOM 1999 C C . THR A 1 249 ? -36.963 12.582 30.407 1.00 93.38 249 THR A C 1
ATOM 2001 O O . THR A 1 249 ? -36.799 11.654 29.618 1.00 93.38 249 THR A O 1
ATOM 2004 N N . SER A 1 250 ? -35.954 13.071 31.135 1.00 91.25 250 SER A N 1
ATOM 2005 C CA . SER A 1 250 ? -34.580 12.552 31.050 1.00 91.25 250 SER A CA 1
ATOM 2006 C C . SER A 1 250 ? -34.476 11.098 31.531 1.00 91.25 250 SER A C 1
ATOM 2008 O O . SER A 1 250 ? -33.716 10.308 30.973 1.00 91.25 250 SER A O 1
ATOM 2010 N N . TRP A 1 251 ? -35.247 10.723 32.556 1.00 92.69 251 TRP A N 1
ATOM 2011 C CA . TRP A 1 251 ? -35.355 9.343 33.029 1.00 92.69 251 TRP A CA 1
ATOM 2012 C C . TRP A 1 251 ? -35.928 8.419 31.956 1.00 92.69 251 TRP A C 1
ATOM 2014 O O . TRP A 1 251 ? -35.341 7.375 31.674 1.00 92.69 251 TRP A O 1
ATOM 2024 N N . ASP A 1 252 ? -37.040 8.817 31.338 1.00 91.25 252 ASP A N 1
ATOM 2025 C CA . ASP A 1 252 ? -37.713 8.021 30.312 1.00 91.25 252 ASP A CA 1
ATOM 2026 C C . ASP A 1 252 ? -36.803 7.814 29.085 1.00 91.25 252 ASP A C 1
ATOM 2028 O O . ASP A 1 252 ? -36.716 6.705 28.559 1.00 91.25 252 ASP A O 1
ATOM 2032 N N . GLN A 1 253 ? -36.012 8.825 28.702 1.00 90.50 253 GLN A N 1
ATOM 2033 C CA . GLN A 1 253 ? -34.990 8.694 27.653 1.00 90.50 253 GLN A CA 1
ATOM 2034 C C . GLN A 1 253 ? -33.900 7.670 28.003 1.00 90.50 253 GLN A C 1
ATOM 2036 O O . GLN A 1 253 ? -33.536 6.836 27.173 1.00 90.50 253 GLN A O 1
ATOM 2041 N N . VAL A 1 254 ? -33.369 7.703 29.232 1.00 88.56 254 VAL A N 1
ATOM 2042 C CA . VAL A 1 254 ? -32.365 6.719 29.682 1.00 88.56 254 VAL A CA 1
ATOM 2043 C C . VAL A 1 254 ? -32.963 5.309 29.717 1.00 88.56 254 VAL A C 1
ATOM 2045 O O . VAL A 1 254 ? -32.267 4.340 29.399 1.00 88.56 254 VAL A O 1
ATOM 2048 N N . GLN A 1 255 ? -34.247 5.189 30.055 1.00 86.75 255 GLN A N 1
ATOM 2049 C CA . GLN A 1 255 ? -34.974 3.924 30.079 1.00 86.75 255 GLN A CA 1
ATOM 2050 C C . GLN A 1 255 ? -35.205 3.330 28.700 1.00 86.75 255 GLN A C 1
ATOM 2052 O O . GLN A 1 255 ? -35.010 2.125 28.528 1.00 86.75 255 GLN A O 1
ATOM 2057 N N . GLU A 1 256 ? -35.526 4.162 27.720 1.00 85.62 256 GLU A N 1
ATOM 2058 C CA . GLU A 1 256 ? -35.672 3.712 26.344 1.00 85.62 256 GLU A CA 1
ATOM 2059 C C . GLU A 1 256 ? -34.334 3.235 25.770 1.00 85.62 256 GLU A C 1
ATOM 2061 O O . GLU A 1 256 ? -34.225 2.120 25.255 1.00 85.62 256 GLU A O 1
ATOM 2066 N N . VAL A 1 257 ? -33.261 4.007 25.987 1.00 80.50 257 VAL A N 1
ATOM 2067 C CA . VAL A 1 257 ? -31.909 3.600 25.580 1.00 80.50 257 VAL A CA 1
ATOM 2068 C C . VAL A 1 257 ? -31.510 2.284 26.247 1.00 80.50 257 VAL A C 1
ATOM 2070 O O . VAL A 1 257 ? -30.902 1.443 25.595 1.00 80.50 257 VAL A O 1
ATOM 2073 N N . ALA A 1 258 ? -31.851 2.063 27.518 1.00 79.44 258 ALA A N 1
ATOM 2074 C CA . ALA A 1 258 ? -31.536 0.821 28.221 1.00 79.44 258 ALA A CA 1
ATOM 2075 C C . ALA A 1 258 ? -32.329 -0.401 27.719 1.00 79.44 258 ALA A C 1
ATOM 2077 O O . ALA A 1 258 ? -31.818 -1.510 27.834 1.00 79.44 258 ALA A O 1
ATOM 2078 N N . ARG A 1 259 ? -33.543 -0.214 27.178 1.00 73.81 259 ARG A N 1
ATOM 2079 C CA . ARG A 1 259 ? -34.408 -1.293 26.662 1.00 73.81 259 ARG A CA 1
ATOM 2080 C C . ARG A 1 259 ? -34.008 -1.805 25.282 1.00 73.81 259 ARG A C 1
ATOM 2082 O O . ARG A 1 259 ? -34.135 -2.995 25.031 1.00 73.81 259 ARG A O 1
ATOM 2089 N N . ILE A 1 260 ? -33.530 -0.921 24.409 1.00 63.47 260 ILE A N 1
ATOM 2090 C CA . ILE A 1 260 ? -33.119 -1.252 23.028 1.00 63.47 260 ILE A CA 1
ATOM 2091 C C . ILE A 1 260 ? -31.735 -1.953 22.995 1.00 63.47 260 ILE A C 1
ATOM 2093 O O . ILE A 1 260 ? -31.234 -2.351 21.947 1.00 63.47 260 ILE A O 1
ATOM 2097 N N . SER A 1 261 ? -31.086 -2.089 24.153 1.00 50.88 261 SER A N 1
ATOM 2098 C CA . SER A 1 261 ? -29.666 -2.417 24.327 1.00 50.88 261 SER A CA 1
ATOM 2099 C C . SER A 1 261 ? -29.390 -3.831 24.800 1.00 50.88 261 SER A C 1
ATOM 2101 O O . SER A 1 261 ? -28.280 -4.311 24.468 1.00 50.88 261 SER A O 1
#

Radius of gyration: 35.7 Å; chains: 1; bounding box: 74×39×101 Å

Foldseek 3Di:
DALLVLQVVLVCCLVPVPVDDLVRLLVSLVVLQVLLVVLQVLLVVLLVCVVVVVLVVSLVSCVPPVRSLVSCVSNDPDPCLVVSQVVCVVSVHDRHDDHPVVSVVSNVVSVVLCVLCVVLVVVLVVCVVVVHDLVSNLVSLLVNCVSVVPPVVSVVVNLVSVVVVLVVLVVQLVVCLVVLVLVSLVVSLCVLPDPSDPDRRDPCSNVVSVVSNVVSLVVVLVVLLVVLVVQLVVCVVVVPVVSNVVSVVVNVVSVVVVVVD

Secondary structure (DSSP, 8-state):
--HHHHHHHHHHHHH-GGGS-HHHHHHHHHHHHHHHHHHHHHHHHHHHHHHTT-HHHHHHHHHSSSPHHHHHHHH--TTHHHHHHHHHHHTTPPPPPPP-HHHHHHHHHHHHHHHHHHHHHHHHHHHHHTT--HHHHHHHHHHHHHH-TT-HHHHHHHHHHHHHHHHHHHHHHHHHHHTT-HHHHHHHHHHHT-TT-SSPPPHHHHHHHHHHHHHHHHHHHHHHHHHHHHHHHHHHHHT-HHHHHHHHHHHHHHHHHHH--

pLDDT: mean 92.12, std 5.26, range [50.88, 97.81]

Sequence (261 aa):
MSPQDLRNKIDQILHTPNACSPEEFIEAATLYANLTNNLNRRLTLCHRWIDQGLRCEAIHMASLEPDILDNLSAIDLGEALEDWTLLCEANNAPIAQRVNWEQASFLNEAWDMEERLSSQLRNLRTAILDKASIADRIGILRTLLDIDPNNLAWDTMTRELEHLRVLELEDELETASERKDLKKLKALEAEIHSADWREPPPMDLLSGSVAQRRKAKKHRTQRQYNKLAKALHAAMYEGDPIEATKLRTSWDQVQEVARIS